Protein AF-A0A1Y1VJT2-F1 (afdb_monomer_lite)

Secondary structure (DSSP, 8-state):
---B-----SS----EEEEEE--PPSS-TTSTTHHHHHHHHHHHHHHHHHT-TTEEEEEES-SBGGG-TT-GGG--SSB-TT--B-HHHHHHHHHHHHSGGGGGG--------------------S---------EEPPPSEEEE-B-TTT--EEEEGGG--STTEEEEEE-SS--EEEEEEEETTEEEEEETTSSEEEEEGGG--STTPPEEEEE---SGGG-EEEEE-SSTT-EEEEEP-

Structure (mmCIF, N/CA/C/O backbone):
data_AF-A0A1Y1VJT2-F1
#
_entry.id   AF-A0A1Y1VJT2-F1
#
loop_
_atom_site.group_PDB
_atom_site.id
_atom_site.type_symbol
_atom_site.label_atom_id
_atom_site.label_alt_id
_atom_site.label_comp_id
_atom_site.label_asym_id
_atom_site.label_entity_id
_atom_site.label_seq_id
_atom_site.pdbx_PDB_ins_code
_atom_site.Cartn_x
_atom_site.Cartn_y
_atom_site.Cartn_z
_atom_site.occupancy
_atom_site.B_iso_or_equiv
_atom_site.auth_seq_id
_atom_site.auth_comp_id
_atom_site.auth_asym_id
_atom_site.auth_atom_id
_atom_site.pdbx_PDB_model_num
ATOM 1 N N . MET A 1 1 ? 3.910 6.598 8.750 1.00 25.88 1 MET A N 1
ATOM 2 C CA . MET A 1 1 ? 3.766 6.355 7.312 1.00 25.88 1 MET A CA 1
ATOM 3 C C . MET A 1 1 ? 2.718 5.300 7.292 1.00 25.88 1 MET A C 1
ATOM 5 O O . MET A 1 1 ? 3.057 4.136 7.231 1.00 25.88 1 MET A O 1
ATOM 9 N N . LEU A 1 2 ? 1.485 5.710 7.561 1.00 22.55 2 LEU A N 1
ATOM 10 C CA . LEU A 1 2 ? 0.410 4.800 7.894 1.00 22.55 2 LEU A CA 1
ATOM 11 C C . LEU A 1 2 ? 0.000 4.084 6.613 1.00 22.55 2 LEU A C 1
ATOM 13 O O . LEU A 1 2 ? -0.836 4.560 5.856 1.00 22.55 2 LEU A O 1
ATOM 17 N N . VAL A 1 3 ? 0.740 3.026 6.299 1.00 22.42 3 VAL A N 1
ATOM 18 C CA . VAL A 1 3 ? 0.501 2.162 5.153 1.00 22.42 3 VAL A CA 1
ATOM 19 C C . VAL A 1 3 ? -0.469 1.120 5.645 1.00 22.42 3 VAL A C 1
ATOM 21 O O . VAL A 1 3 ? -0.020 0.109 6.152 1.00 22.42 3 VAL A O 1
ATOM 24 N N . PHE A 1 4 ? -1.764 1.381 5.531 1.00 25.22 4 PHE A N 1
ATOM 25 C CA . PHE A 1 4 ? -2.675 0.294 5.211 1.00 25.22 4 PHE A CA 1
ATOM 26 C C . PHE A 1 4 ? -2.442 -0.005 3.738 1.00 25.22 4 PHE A C 1
ATOM 28 O O . PHE A 1 4 ? -2.543 0.892 2.897 1.00 25.22 4 PHE A O 1
ATOM 35 N N . LYS A 1 5 ? -2.027 -1.229 3.427 1.00 30.12 5 LYS A N 1
ATOM 36 C CA . LYS A 1 5 ? -1.936 -1.680 2.044 1.00 30.12 5 LYS A CA 1
ATOM 37 C C . LYS A 1 5 ? -3.268 -2.344 1.705 1.00 30.12 5 LYS A C 1
ATOM 39 O O . LYS A 1 5 ? -3.427 -3.532 1.927 1.00 30.12 5 LYS A O 1
ATOM 44 N N . THR A 1 6 ? -4.213 -1.548 1.218 1.00 28.25 6 THR A N 1
ATOM 45 C CA . THR A 1 6 ? -5.484 -1.996 0.631 1.00 28.25 6 THR A CA 1
ATOM 46 C C . THR A 1 6 ? -5.920 -0.977 -0.436 1.00 28.25 6 THR A C 1
ATOM 48 O O . THR A 1 6 ? -5.825 0.233 -0.225 1.00 28.25 6 THR A O 1
ATOM 51 N N . ASN A 1 7 ? -6.259 -1.456 -1.641 1.00 31.83 7 ASN A N 1
ATOM 52 C CA . ASN A 1 7 ? -6.324 -0.663 -2.884 1.00 31.83 7 ASN A CA 1
ATOM 53 C C . ASN A 1 7 ? -7.462 0.361 -2.890 1.00 31.83 7 ASN A C 1
ATOM 55 O O . ASN A 1 7 ? -8.621 0.052 -2.650 1.00 31.83 7 ASN A O 1
ATOM 59 N N . HIS A 1 8 ? -7.089 1.559 -3.337 1.00 34.69 8 HIS A N 1
ATOM 60 C CA . HIS A 1 8 ? -7.719 2.362 -4.390 1.00 34.69 8 HIS A CA 1
ATOM 61 C C . HIS A 1 8 ? -9.206 2.109 -4.735 1.00 34.69 8 HIS A C 1
ATOM 63 O O . HIS A 1 8 ? -9.502 1.249 -5.560 1.00 34.69 8 HIS A O 1
ATOM 69 N N . ASN A 1 9 ? -10.115 2.972 -4.244 1.00 39.72 9 ASN A N 1
ATOM 70 C CA . ASN A 1 9 ? -11.065 3.784 -5.049 1.00 39.72 9 ASN A CA 1
ATOM 71 C C . ASN A 1 9 ? -12.054 4.557 -4.141 1.00 39.72 9 ASN A C 1
ATOM 73 O O . ASN A 1 9 ? -12.589 4.022 -3.180 1.00 39.72 9 ASN A O 1
ATOM 77 N N . LEU A 1 10 ? -12.369 5.838 -4.345 1.00 36.75 10 LEU A N 1
ATOM 78 C CA . LEU A 1 10 ? -12.698 6.516 -5.598 1.00 36.75 10 LEU A CA 1
ATOM 79 C C . LEU A 1 10 ? -11.829 7.760 -5.817 1.00 36.75 10 LEU A C 1
ATOM 81 O O . LEU A 1 10 ? -12.150 8.876 -5.431 1.00 36.75 10 LEU A O 1
ATOM 85 N N . THR A 1 11 ? -10.748 7.573 -6.542 1.00 37.22 11 THR A N 1
ATOM 86 C CA . THR A 1 11 ? -10.216 8.568 -7.472 1.00 37.22 11 THR A CA 1
ATOM 87 C C . THR A 1 11 ? -9.942 7.723 -8.689 1.00 37.22 11 THR A C 1
ATOM 89 O O . THR A 1 11 ? -9.284 6.706 -8.510 1.00 37.22 11 THR A O 1
ATOM 92 N N . ARG A 1 12 ? -10.525 8.045 -9.857 1.00 37.94 12 ARG A N 1
ATOM 93 C CA . ARG A 1 12 ? -10.316 7.313 -11.122 1.00 37.94 12 ARG A CA 1
ATOM 94 C C . ARG A 1 12 ? -8.976 6.578 -11.084 1.00 37.94 12 ARG A C 1
ATOM 96 O O . ARG A 1 12 ? -7.946 7.251 -11.102 1.00 37.94 12 ARG A O 1
ATOM 103 N N . LEU A 1 13 ? -9.004 5.249 -10.959 1.00 42.34 13 LEU A N 1
ATOM 104 C CA . LEU A 1 13 ? -7.808 4.424 -11.054 1.00 42.34 13 LEU A CA 1
ATOM 105 C C . LEU A 1 13 ? -7.211 4.714 -12.426 1.00 42.34 13 LEU A C 1
ATOM 107 O O . LEU A 1 13 ? -7.674 4.202 -13.445 1.00 42.34 13 LEU A O 1
ATOM 111 N N . LEU A 1 14 ? -6.238 5.618 -12.460 1.00 39.62 14 LEU A N 1
ATOM 112 C CA . LEU A 1 14 ? -5.358 5.768 -13.595 1.00 39.62 14 LEU A CA 1
ATOM 113 C C . LEU A 1 14 ? -4.535 4.491 -13.590 1.00 39.62 14 LEU A C 1
ATOM 115 O O . LEU A 1 14 ? -3.521 4.389 -12.902 1.00 39.62 14 LEU A O 1
ATOM 119 N N . ILE A 1 15 ? -5.041 3.492 -14.314 1.00 43.38 15 ILE A N 1
ATOM 120 C CA . ILE A 1 15 ? -4.205 2.408 -14.796 1.00 43.38 15 ILE A CA 1
ATOM 121 C C . ILE A 1 15 ? -3.059 3.101 -15.513 1.00 43.38 15 ILE A C 1
ATOM 123 O O . ILE A 1 15 ? -3.282 3.905 -16.423 1.00 43.38 15 ILE A O 1
ATOM 127 N N . PHE A 1 16 ? -1.848 2.839 -15.049 1.00 54.31 16 PHE A N 1
ATOM 128 C CA . PHE A 1 16 ? -0.667 3.367 -15.692 1.00 54.31 16 PHE A CA 1
ATOM 129 C C . PHE A 1 16 ? 0.159 2.206 -16.203 1.00 54.31 16 PHE A C 1
ATOM 131 O O . PHE A 1 16 ? 0.194 1.112 -15.644 1.00 54.31 16 PHE A O 1
ATOM 138 N N . HIS A 1 17 ? 0.812 2.459 -17.316 1.00 65.19 17 HIS A N 1
ATOM 139 C CA . HIS A 1 17 ? 1.786 1.560 -17.878 1.00 65.19 17 HIS A CA 1
ATOM 140 C C . HIS A 1 17 ? 3.099 2.318 -17.900 1.00 65.19 17 HIS A C 1
ATOM 142 O O . HIS A 1 17 ? 3.138 3.514 -18.194 1.00 65.19 17 HIS A O 1
ATOM 148 N N . ILE A 1 18 ? 4.182 1.612 -17.626 1.00 73.69 18 ILE A N 1
ATOM 149 C CA . ILE A 1 18 ? 5.481 2.043 -18.111 1.00 73.69 18 ILE A CA 1
ATOM 150 C C . ILE A 1 18 ? 5.501 1.602 -19.574 1.00 73.69 18 ILE A C 1
ATOM 152 O O . ILE A 1 18 ? 5.561 0.406 -19.832 1.00 73.69 18 ILE A O 1
ATOM 156 N N . THR A 1 19 ? 5.322 2.523 -20.521 1.00 80.00 19 THR A N 1
ATOM 157 C CA . THR A 1 19 ? 5.133 2.172 -21.943 1.00 80.00 19 THR A CA 1
ATOM 158 C C . THR A 1 19 ? 6.404 2.242 -22.778 1.00 80.00 19 THR A C 1
ATOM 160 O O . THR A 1 19 ? 6.458 1.607 -23.826 1.00 80.00 19 THR A O 1
ATOM 163 N N . GLU A 1 20 ? 7.409 3.003 -22.342 1.00 81.81 20 GLU A N 1
ATOM 164 C CA . GLU A 1 20 ? 8.548 3.373 -23.192 1.00 81.81 20 GLU A CA 1
ATOM 165 C C . GLU A 1 20 ? 9.855 3.462 -22.392 1.00 81.81 20 GLU A C 1
ATOM 167 O O . GLU A 1 20 ? 10.613 4.418 -22.517 1.00 81.81 20 GLU A O 1
ATOM 172 N N . LEU A 1 21 ? 10.115 2.505 -21.494 1.00 85.94 21 LEU A N 1
ATOM 173 C CA . LEU A 1 21 ? 11.315 2.593 -20.662 1.00 85.94 21 LEU A CA 1
ATOM 174 C C . LEU A 1 21 ? 12.572 2.272 -21.468 1.00 85.94 21 LEU A C 1
ATOM 176 O O . LEU A 1 21 ? 12.767 1.142 -21.910 1.00 85.94 21 LEU A O 1
ATOM 180 N N . ASP A 1 22 ? 13.476 3.232 -21.537 1.00 84.06 22 ASP A N 1
ATOM 181 C CA . ASP A 1 22 ? 14.890 3.032 -21.798 1.00 84.06 22 ASP A CA 1
ATOM 182 C C . ASP A 1 22 ? 15.717 3.909 -20.859 1.00 84.06 22 ASP A C 1
ATOM 184 O O . ASP A 1 22 ? 15.254 4.904 -20.303 1.00 84.06 22 ASP A O 1
ATOM 188 N N . VAL A 1 23 ? 16.938 3.466 -20.571 1.00 86.00 23 VAL A N 1
ATOM 189 C CA . VAL A 1 23 ? 17.771 4.105 -19.550 1.00 86.00 23 VAL A CA 1
ATOM 190 C C . VAL A 1 23 ? 19.082 4.500 -20.191 1.00 86.00 23 VAL A C 1
ATOM 192 O O . VAL A 1 23 ? 19.990 3.680 -20.296 1.00 86.00 23 VAL A O 1
ATOM 195 N N . SER A 1 24 ? 19.204 5.758 -20.610 1.00 84.75 24 SER A N 1
ATOM 196 C CA . SER A 1 24 ? 20.480 6.270 -21.109 1.00 84.75 24 SER A CA 1
ATOM 197 C C . SER A 1 24 ? 21.557 6.149 -20.035 1.00 84.75 24 SER A C 1
ATOM 199 O O . SER A 1 24 ? 21.316 6.390 -18.851 1.00 84.75 24 SER A O 1
ATOM 201 N N . CYS A 1 25 ? 22.779 5.831 -20.447 1.00 78.81 25 CYS A N 1
ATOM 202 C CA . CYS A 1 25 ? 23.923 6.171 -19.621 1.00 78.81 25 CYS A CA 1
ATOM 203 C C . CYS A 1 25 ? 24.128 7.704 -19.688 1.00 78.81 25 CYS A C 1
ATOM 205 O O . CYS A 1 25 ? 24.088 8.297 -20.769 1.00 78.81 25 CYS A O 1
ATOM 207 N N . GLU A 1 26 ? 24.308 8.365 -18.545 1.00 62.12 26 GLU A N 1
ATOM 208 C CA . GLU A 1 26 ? 24.780 9.755 -18.490 1.00 62.12 26 GLU A CA 1
ATOM 209 C C . GLU A 1 26 ? 26.319 9.705 -18.441 1.00 62.12 26 GLU A C 1
ATOM 211 O O . GLU A 1 26 ? 26.872 9.065 -17.545 1.00 62.12 26 GLU A O 1
ATOM 216 N N . SER A 1 27 ? 27.016 10.345 -19.396 1.00 65.75 27 SER A N 1
ATOM 217 C CA . SER A 1 27 ? 28.479 10.274 -19.667 1.00 65.75 27 SER A CA 1
ATOM 218 C C . SER A 1 27 ? 28.973 9.033 -20.450 1.00 65.75 27 SER A C 1
ATOM 220 O O . SER A 1 27 ? 28.243 8.501 -21.279 1.00 65.75 27 SER A O 1
ATOM 222 N N . SER A 1 28 ? 30.248 8.624 -20.327 1.00 61.09 28 SER A N 1
ATOM 223 C CA . SER A 1 28 ? 30.831 7.569 -21.173 1.00 61.09 28 SER A CA 1
ATOM 224 C C . SER A 1 28 ? 30.229 6.194 -20.858 1.00 61.09 28 SER A C 1
ATOM 226 O O . SER A 1 28 ? 30.495 5.638 -19.790 1.00 61.09 28 SER A O 1
ATOM 228 N N . CYS A 1 29 ? 29.537 5.566 -21.815 1.00 65.25 29 CYS A N 1
ATOM 229 C CA . CYS A 1 29 ? 28.986 4.205 -21.669 1.00 65.25 29 CYS A CA 1
ATOM 230 C C . CYS A 1 29 ? 30.060 3.083 -21.672 1.00 65.25 29 CYS A C 1
ATOM 232 O O . CYS A 1 29 ? 29.767 1.914 -21.954 1.00 65.25 29 CYS A O 1
ATOM 234 N N . TYR A 1 30 ? 31.314 3.453 -21.395 1.00 64.62 30 TYR A N 1
ATOM 235 C CA . TYR A 1 30 ? 32.490 2.595 -21.229 1.00 64.62 30 TYR A CA 1
ATOM 236 C C . TYR A 1 30 ? 32.979 2.544 -19.776 1.00 64.62 30 TYR A C 1
ATOM 238 O O . TYR A 1 30 ? 33.896 1.782 -19.475 1.00 64.62 30 TYR A O 1
ATOM 246 N N . ALA A 1 31 ? 32.384 3.330 -18.870 1.00 62.69 31 ALA A N 1
ATOM 247 C CA . ALA A 1 31 ? 32.658 3.195 -17.446 1.00 62.69 31 ALA A CA 1
ATOM 248 C C . ALA A 1 31 ? 32.172 1.823 -16.948 1.00 62.69 31 ALA A C 1
ATOM 250 O O . ALA A 1 31 ? 31.116 1.330 -17.356 1.00 62.69 31 ALA A O 1
ATOM 251 N N . SER A 1 32 ? 32.955 1.199 -16.067 1.00 61.22 32 SER A N 1
ATOM 252 C CA . SER A 1 32 ? 32.750 -0.185 -15.621 1.00 61.22 32 SER A CA 1
ATOM 253 C C . SER A 1 32 ? 31.425 -0.417 -14.885 1.00 61.22 32 SER A C 1
ATOM 255 O O . SER A 1 32 ? 30.972 -1.556 -14.809 1.00 61.22 32 SER A O 1
ATOM 257 N N . ASP A 1 33 ? 30.778 0.638 -14.377 1.00 65.69 33 ASP A N 1
ATOM 258 C CA . ASP A 1 33 ? 29.546 0.536 -13.588 1.00 65.69 33 ASP A CA 1
ATOM 259 C C . ASP A 1 33 ? 28.247 0.819 -14.356 1.00 65.69 33 ASP A C 1
ATOM 261 O O . ASP A 1 33 ? 27.164 0.636 -13.799 1.00 65.69 33 ASP A O 1
ATOM 265 N N . VAL A 1 34 ? 28.327 1.217 -15.631 1.00 70.00 34 VAL A N 1
ATOM 266 C CA . VAL A 1 34 ? 27.163 1.674 -16.415 1.00 70.00 34 VAL A CA 1
ATOM 267 C C . VAL A 1 34 ? 26.085 0.597 -16.488 1.00 70.00 34 VAL A C 1
ATOM 269 O O . VAL A 1 34 ? 24.913 0.861 -16.223 1.00 70.00 34 VAL A O 1
ATOM 272 N N . ASN A 1 35 ? 26.499 -0.641 -16.755 1.00 72.00 35 ASN A N 1
ATOM 273 C CA . ASN A 1 35 ? 25.600 -1.787 -16.803 1.00 72.00 35 ASN A CA 1
ATOM 274 C C . ASN A 1 35 ? 24.925 -2.049 -15.451 1.00 72.00 35 ASN A C 1
ATOM 276 O O . ASN A 1 35 ? 23.729 -2.334 -15.413 1.00 72.00 35 ASN A O 1
ATOM 280 N N . ASN A 1 36 ? 25.646 -1.892 -14.337 1.00 71.50 36 ASN A N 1
ATOM 281 C CA . ASN A 1 36 ? 25.089 -2.078 -12.995 1.00 71.50 36 ASN A CA 1
ATOM 282 C C . ASN A 1 36 ? 24.082 -0.974 -12.650 1.00 71.50 36 ASN A C 1
ATOM 284 O O . ASN A 1 36 ? 22.981 -1.279 -12.194 1.00 71.50 36 ASN A O 1
ATOM 288 N N . LYS A 1 37 ? 24.410 0.290 -12.945 1.00 74.94 37 LYS A N 1
ATOM 289 C CA . LYS A 1 37 ? 23.508 1.435 -12.740 1.00 74.94 37 LYS A CA 1
ATOM 290 C C . LYS A 1 37 ? 22.223 1.295 -13.547 1.00 74.94 37 LYS A C 1
ATOM 292 O O . LYS A 1 37 ? 21.136 1.383 -12.986 1.00 74.94 37 LYS A O 1
ATOM 297 N N . GLN A 1 38 ? 22.331 1.001 -14.841 1.00 81.94 38 GLN A N 1
ATOM 298 C CA . GLN A 1 38 ? 21.161 0.766 -15.688 1.00 81.94 38 GLN A CA 1
ATOM 299 C C . GLN A 1 38 ? 20.347 -0.437 -15.189 1.00 81.94 38 GLN A C 1
ATOM 301 O O . GLN A 1 38 ? 19.125 -0.352 -15.106 1.00 81.94 38 GLN A O 1
ATOM 306 N N . SER A 1 39 ? 21.006 -1.528 -14.774 1.00 79.81 39 SER A N 1
ATOM 307 C CA . SER A 1 39 ? 20.322 -2.707 -14.210 1.00 79.81 39 SER A CA 1
ATOM 308 C C . SER A 1 39 ? 19.532 -2.356 -12.950 1.00 79.81 39 SER A C 1
ATOM 310 O O . SER A 1 39 ? 18.429 -2.868 -12.750 1.00 79.81 39 SER A O 1
ATOM 312 N N . GLN A 1 40 ? 20.064 -1.458 -12.120 1.00 74.06 40 GLN A N 1
ATOM 313 C CA . GLN A 1 40 ? 19.392 -0.976 -10.921 1.00 74.06 40 GLN A CA 1
ATOM 314 C C . GLN A 1 40 ? 18.188 -0.092 -11.257 1.00 74.06 40 GLN A C 1
ATOM 316 O O . GLN A 1 40 ? 17.131 -0.280 -10.661 1.00 74.06 40 GLN A O 1
ATOM 321 N N . VAL A 1 41 ? 18.297 0.802 -12.246 1.00 75.31 41 VAL A N 1
ATOM 322 C CA . VAL A 1 41 ? 17.162 1.622 -12.709 1.00 75.31 41 VAL A CA 1
ATOM 323 C C . VAL A 1 41 ? 16.038 0.738 -13.254 1.00 75.31 41 VAL A C 1
ATOM 325 O O . VAL A 1 41 ? 14.902 0.861 -12.798 1.00 75.31 41 VAL A O 1
ATOM 328 N N . PHE A 1 42 ? 16.352 -0.213 -14.141 1.00 81.38 42 PHE A N 1
ATOM 329 C CA . PHE A 1 42 ? 15.375 -1.179 -14.658 1.00 81.38 42 PHE A CA 1
ATOM 330 C C . PHE A 1 42 ? 14.724 -1.999 -13.538 1.00 81.38 42 PHE A C 1
ATOM 332 O O . PHE A 1 42 ? 13.502 -2.134 -13.494 1.00 81.38 42 PHE A O 1
ATOM 339 N N . SER A 1 43 ? 15.524 -2.508 -12.596 1.00 78.75 43 SER A N 1
ATOM 340 C CA . SER A 1 43 ? 15.018 -3.297 -11.467 1.00 78.75 43 SER A CA 1
ATOM 341 C C . SER A 1 43 ? 14.120 -2.477 -10.547 1.00 78.75 43 SER A C 1
ATOM 343 O O . SER A 1 43 ? 13.092 -2.976 -10.099 1.00 78.75 43 SER A O 1
ATOM 345 N N . ASN A 1 44 ? 14.481 -1.226 -10.263 1.00 74.06 44 ASN A N 1
ATOM 346 C CA . ASN A 1 44 ? 13.697 -0.343 -9.405 1.00 74.06 44 ASN A CA 1
ATOM 347 C C . ASN A 1 44 ? 12.382 0.057 -10.076 1.00 74.06 44 ASN A C 1
ATOM 349 O O . ASN A 1 44 ? 11.341 0.018 -9.425 1.00 74.06 44 ASN A O 1
ATOM 353 N N . ALA A 1 45 ? 12.410 0.367 -11.375 1.00 73.44 45 ALA A N 1
ATOM 354 C CA . ALA A 1 45 ? 11.209 0.655 -12.152 1.00 73.44 45 ALA A CA 1
ATOM 355 C C . ALA A 1 45 ? 10.262 -0.556 -12.189 1.00 73.44 45 ALA A C 1
ATOM 357 O O . ALA A 1 45 ? 9.067 -0.413 -11.930 1.00 73.44 45 ALA A O 1
ATOM 358 N N . LEU A 1 46 ? 10.792 -1.762 -12.433 1.00 82.88 46 LEU A N 1
ATOM 359 C CA . LEU A 1 46 ? 9.983 -2.980 -12.437 1.00 82.88 46 LEU A CA 1
ATOM 360 C C . LEU A 1 46 ? 9.428 -3.291 -11.044 1.00 82.88 46 LEU A C 1
ATOM 362 O O . LEU A 1 46 ? 8.249 -3.595 -10.919 1.00 82.88 46 LEU A O 1
ATOM 366 N N . LYS A 1 47 ? 10.234 -3.173 -9.983 1.00 73.75 47 LYS A N 1
ATOM 367 C CA . LYS A 1 47 ? 9.758 -3.350 -8.601 1.00 73.75 47 LYS A CA 1
ATOM 368 C C . LYS A 1 47 ? 8.674 -2.339 -8.241 1.00 73.75 47 LYS A C 1
ATOM 370 O O . LYS A 1 47 ? 7.714 -2.717 -7.578 1.00 73.75 47 LYS A O 1
ATOM 375 N N . ALA A 1 48 ? 8.802 -1.085 -8.675 1.00 67.75 48 ALA A N 1
ATOM 376 C CA . ALA A 1 48 ? 7.788 -0.056 -8.461 1.00 67.75 48 ALA A CA 1
ATOM 377 C C . ALA A 1 48 ? 6.478 -0.394 -9.186 1.00 67.75 48 ALA A C 1
ATOM 379 O O . ALA A 1 48 ? 5.410 -0.239 -8.598 1.00 67.75 48 ALA A O 1
ATOM 380 N N . CYS A 1 49 ? 6.567 -0.914 -10.414 1.00 70.25 49 CYS A N 1
ATOM 381 C CA . CYS A 1 49 ? 5.415 -1.426 -11.149 1.00 70.25 49 CYS A CA 1
ATOM 382 C C . CYS A 1 49 ? 4.781 -2.628 -10.431 1.00 70.25 49 CYS A C 1
ATOM 384 O O . CYS A 1 49 ? 3.616 -2.577 -10.071 1.00 70.25 49 CYS A O 1
ATOM 386 N N . LEU A 1 50 ? 5.557 -3.665 -10.107 1.00 73.62 50 LEU A N 1
ATOM 387 C CA . LEU A 1 50 ? 5.066 -4.874 -9.430 1.00 73.62 50 LEU A CA 1
ATOM 388 C C . LEU A 1 50 ? 4.508 -4.606 -8.026 1.00 73.62 50 LEU A C 1
ATOM 390 O O . LEU A 1 50 ? 3.651 -5.340 -7.549 1.00 73.62 50 LEU A O 1
ATOM 394 N N . SER A 1 51 ? 4.995 -3.564 -7.351 1.00 65.75 51 SER A N 1
ATOM 395 C CA . SER A 1 51 ? 4.502 -3.159 -6.030 1.00 65.75 51 SER A CA 1
ATOM 396 C C . SER A 1 51 ? 3.235 -2.303 -6.097 1.00 65.75 51 SER A C 1
ATOM 398 O O . SER A 1 51 ? 2.695 -1.965 -5.040 1.00 65.75 51 SER A O 1
ATOM 400 N N . ASN A 1 52 ? 2.787 -1.932 -7.303 1.00 58.72 52 ASN A N 1
ATOM 401 C CA . ASN A 1 52 ? 1.609 -1.115 -7.550 1.00 58.72 52 ASN A CA 1
ATOM 402 C C . ASN A 1 52 ? 0.613 -1.874 -8.438 1.00 58.72 52 ASN A C 1
ATOM 404 O O . ASN A 1 52 ? 0.807 -2.017 -9.639 1.00 58.72 52 ASN A O 1
ATOM 408 N N . SER A 1 53 ? -0.501 -2.289 -7.847 1.00 63.59 53 SER A N 1
ATOM 409 C CA . SER A 1 53 ? -1.615 -2.979 -8.516 1.00 63.59 53 SER A CA 1
ATOM 410 C C . SER A 1 53 ? -2.212 -2.226 -9.718 1.00 63.59 53 SER A C 1
ATOM 412 O O . SER A 1 53 ? -2.836 -2.842 -10.577 1.00 63.59 53 SER A O 1
ATOM 414 N N . CYS A 1 54 ? -2.018 -0.905 -9.811 1.00 62.47 54 CYS A N 1
ATOM 415 C CA . CYS A 1 54 ? -2.474 -0.077 -10.932 1.00 62.47 54 CYS A CA 1
ATOM 416 C C . CYS A 1 54 ? -1.508 -0.116 -12.127 1.00 62.47 54 CYS A C 1
ATOM 418 O O . CYS A 1 54 ? -1.864 0.358 -13.210 1.00 62.47 54 CYS A O 1
ATOM 420 N N . CYS A 1 55 ? -0.291 -0.643 -11.935 1.00 67.44 55 CYS A N 1
ATOM 421 C CA . CYS A 1 55 ? 0.672 -0.857 -13.002 1.00 67.44 55 CYS A CA 1
ATOM 422 C C . CYS A 1 55 ? 0.387 -2.187 -13.696 1.00 67.44 55 CYS A C 1
ATOM 424 O O . CYS A 1 55 ? 0.751 -3.252 -13.202 1.00 67.44 55 CYS A O 1
ATOM 426 N N . THR A 1 56 ? -0.261 -2.132 -14.854 1.00 76.69 56 THR A N 1
ATOM 427 C CA . THR A 1 56 ? -0.653 -3.348 -15.594 1.00 76.69 56 THR A CA 1
ATOM 428 C C . THR A 1 56 ? 0.211 -3.603 -16.832 1.00 76.69 56 THR A C 1
ATOM 430 O O . THR A 1 56 ? -0.010 -4.565 -17.563 1.00 76.69 56 THR A O 1
ATOM 433 N N . GLY A 1 57 ? 1.242 -2.778 -17.048 1.00 71.19 57 GLY A N 1
ATOM 434 C CA . GLY A 1 57 ? 2.129 -2.871 -18.201 1.00 71.19 57 GLY A CA 1
ATOM 435 C C . GLY A 1 57 ? 3.518 -2.312 -17.911 1.00 71.19 57 GLY A C 1
ATOM 436 O O . GLY A 1 57 ? 3.658 -1.208 -17.383 1.00 71.19 57 GLY A O 1
ATOM 437 N N . PHE A 1 58 ? 4.537 -3.084 -18.284 1.00 85.38 58 PHE A N 1
ATOM 438 C CA . PHE A 1 58 ? 5.943 -2.697 -18.246 1.00 85.38 58 PHE A CA 1
ATOM 439 C C . PHE A 1 58 ? 6.567 -3.011 -19.605 1.00 85.38 58 PHE A C 1
ATOM 441 O O . PHE A 1 58 ? 6.837 -4.168 -19.927 1.00 85.38 58 PHE A O 1
ATOM 448 N N . LEU A 1 59 ? 6.745 -1.978 -20.417 1.00 85.38 59 LEU A N 1
ATOM 449 C CA . LEU A 1 59 ? 7.234 -2.044 -21.782 1.00 85.38 59 LEU A CA 1
ATOM 450 C C . LEU A 1 59 ? 8.541 -1.259 -21.878 1.00 85.38 59 LEU A C 1
ATOM 452 O O . LEU A 1 59 ? 8.658 -0.122 -21.416 1.00 85.38 59 LEU A O 1
ATOM 456 N N . VAL A 1 60 ? 9.526 -1.912 -22.481 1.00 88.62 60 VAL A N 1
ATOM 457 C CA . VAL A 1 60 ? 10.830 -1.341 -22.807 1.00 88.62 60 VAL A CA 1
ATOM 458 C C . VAL A 1 60 ? 10.787 -0.880 -24.261 1.00 88.62 60 VAL A C 1
ATOM 460 O O . VAL A 1 60 ? 10.287 -1.615 -25.116 1.00 88.62 60 VAL A O 1
ATOM 463 N N . TRP A 1 61 ? 11.297 0.318 -24.554 1.00 85.56 61 TRP A N 1
ATOM 464 C CA . TRP A 1 61 ? 11.192 0.909 -25.894 1.00 85.56 61 TRP A CA 1
ATOM 465 C C . TRP A 1 61 ? 12.280 0.411 -26.855 1.00 85.56 61 TRP A C 1
ATOM 467 O O . TRP A 1 61 ? 13.210 1.126 -27.225 1.00 85.56 61 TRP A O 1
ATOM 477 N N . GLY A 1 62 ? 12.159 -0.855 -27.251 1.00 85.56 62 GLY A N 1
ATOM 478 C CA . GLY A 1 62 ? 13.057 -1.517 -28.196 1.00 85.56 62 GLY A CA 1
ATOM 479 C C . GLY A 1 62 ? 13.588 -2.850 -27.674 1.00 85.56 62 GLY A C 1
ATOM 480 O O . GLY A 1 62 ? 13.433 -3.194 -26.502 1.00 85.56 62 GLY A O 1
ATOM 481 N N . ILE A 1 63 ? 14.206 -3.622 -28.572 1.00 87.19 63 ILE A N 1
ATOM 482 C CA . ILE A 1 63 ? 14.739 -4.953 -28.256 1.00 87.19 63 ILE A CA 1
ATOM 483 C C . ILE A 1 63 ? 16.244 -4.854 -27.991 1.00 87.19 63 ILE A C 1
ATOM 485 O O . ILE A 1 63 ? 16.673 -5.022 -26.851 1.00 87.19 63 ILE A O 1
ATOM 489 N N . GLY A 1 64 ? 17.045 -4.560 -29.019 1.00 87.62 64 GLY A N 1
ATOM 490 C CA . GLY A 1 64 ? 18.496 -4.387 -28.901 1.00 87.62 64 GLY A CA 1
ATOM 491 C C . GLY A 1 64 ? 18.899 -2.920 -28.938 1.00 87.62 64 GLY A C 1
ATOM 492 O O . GLY A 1 64 ? 18.190 -2.114 -29.527 1.00 87.62 64 GLY A O 1
ATOM 493 N N . ASP A 1 65 ? 20.049 -2.571 -28.360 1.00 88.94 65 ASP A N 1
ATOM 494 C CA . ASP A 1 65 ? 20.534 -1.185 -28.241 1.00 88.94 65 ASP A CA 1
ATOM 495 C C . ASP A 1 65 ? 20.489 -0.389 -29.565 1.00 88.94 65 ASP A C 1
ATOM 497 O O . ASP A 1 65 ? 20.158 0.796 -29.558 1.00 88.94 65 ASP A O 1
ATOM 501 N N . LYS A 1 66 ? 20.725 -1.039 -30.713 1.00 89.94 66 LYS A N 1
ATOM 502 C CA . LYS A 1 66 ? 20.628 -0.426 -32.052 1.00 89.94 66 LYS A CA 1
ATOM 503 C C . LYS A 1 66 ? 19.219 0.030 -32.460 1.00 89.94 66 LYS A C 1
ATOM 505 O O . LYS A 1 66 ? 19.094 0.793 -33.412 1.00 89.94 66 LYS A O 1
ATOM 510 N N . ASP A 1 67 ? 18.189 -0.462 -31.778 1.00 88.12 67 ASP A N 1
ATOM 511 C CA . ASP A 1 67 ? 16.780 -0.162 -32.036 1.00 88.12 67 ASP A CA 1
ATOM 512 C C . ASP A 1 67 ? 16.257 0.966 -31.114 1.00 88.12 67 ASP A C 1
ATOM 514 O O . ASP A 1 67 ? 15.115 1.395 -31.264 1.00 88.12 67 ASP A O 1
ATOM 518 N N . SER A 1 68 ? 17.071 1.457 -30.164 1.00 87.19 68 SER A N 1
ATOM 519 C CA . SER A 1 68 ? 16.689 2.545 -29.252 1.00 87.19 68 SER A CA 1
ATOM 520 C C . SER A 1 68 ? 16.712 3.904 -29.948 1.00 87.19 68 SER A C 1
ATOM 522 O O . SER A 1 68 ? 17.678 4.259 -30.628 1.00 87.19 68 SER A O 1
ATOM 524 N N . TRP A 1 69 ? 15.697 4.724 -29.677 1.00 86.19 69 TRP A N 1
ATOM 525 C CA . TRP A 1 69 ? 15.661 6.125 -30.107 1.00 86.19 69 TRP A CA 1
ATOM 526 C C . TRP A 1 69 ? 16.729 6.998 -29.422 1.00 86.19 69 TRP A C 1
ATOM 528 O O . TRP A 1 69 ? 17.067 8.059 -29.943 1.00 86.19 69 TRP A O 1
ATOM 538 N N . LEU A 1 70 ? 17.306 6.539 -28.302 1.00 84.38 70 LEU A N 1
ATOM 539 C CA . LEU A 1 70 ? 18.426 7.198 -27.621 1.00 84.38 70 LEU A CA 1
ATOM 540 C C . LEU A 1 70 ? 19.758 7.070 -28.382 1.00 84.38 70 LEU A C 1
ATOM 542 O O . LEU A 1 70 ? 20.696 7.814 -28.097 1.00 84.38 70 LEU A O 1
ATOM 546 N N . GLY A 1 71 ? 19.845 6.136 -29.334 1.00 85.12 71 GLY A N 1
ATOM 547 C CA . GLY A 1 71 ? 21.071 5.788 -30.046 1.00 85.12 71 GLY A CA 1
ATOM 548 C C . GLY A 1 71 ? 21.786 4.567 -29.458 1.00 85.12 71 GLY A C 1
ATOM 549 O O . GLY A 1 71 ? 21.823 4.346 -28.245 1.00 85.12 71 GLY A O 1
ATOM 550 N N . ALA A 1 72 ? 22.396 3.769 -30.340 1.00 83.75 72 ALA A N 1
ATOM 551 C CA . ALA A 1 72 ? 23.070 2.514 -29.989 1.00 83.75 72 ALA A CA 1
ATOM 552 C C . ALA A 1 72 ? 24.229 2.693 -28.992 1.00 83.75 72 ALA A C 1
ATOM 554 O O . ALA A 1 72 ? 24.577 1.775 -28.248 1.00 83.75 72 ALA A O 1
ATOM 555 N N . ASP A 1 73 ? 24.841 3.878 -28.966 1.00 82.81 73 ASP A N 1
ATOM 556 C CA . ASP A 1 73 ? 25.940 4.217 -28.068 1.00 82.81 73 ASP A CA 1
ATOM 557 C C . ASP A 1 73 ? 25.489 4.349 -26.610 1.00 82.81 73 ASP A C 1
ATOM 559 O O . ASP A 1 73 ? 26.307 4.130 -25.717 1.00 82.81 73 ASP A O 1
ATOM 563 N N . LYS A 1 74 ? 24.201 4.642 -26.361 1.00 84.38 74 LYS A N 1
ATOM 564 C CA . LYS A 1 74 ? 23.639 4.827 -25.010 1.00 84.38 74 LYS A CA 1
ATOM 565 C C . LYS A 1 74 ? 23.409 3.538 -24.249 1.00 84.38 74 LYS A C 1
ATOM 567 O O . LYS A 1 74 ? 23.203 3.576 -23.035 1.00 84.38 74 LYS A O 1
ATOM 572 N N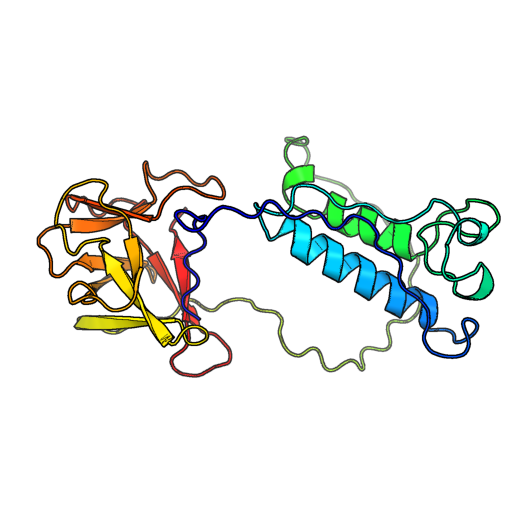 . LYS A 1 75 ? 23.467 2.402 -24.948 1.00 85.50 75 LYS A N 1
ATOM 573 C CA . LYS A 1 75 ? 23.274 1.066 -24.381 1.00 85.50 75 LYS A CA 1
ATOM 574 C C . LYS A 1 75 ? 22.014 0.983 -23.507 1.00 85.50 75 LYS A C 1
ATOM 576 O O . LYS A 1 75 ? 22.061 0.421 -22.412 1.00 85.50 75 LYS A O 1
ATOM 581 N N . GLY A 1 76 ? 20.931 1.626 -23.943 1.00 86.38 76 GLY A N 1
ATOM 582 C CA . GLY A 1 76 ? 19.768 1.917 -23.106 1.00 86.38 76 GLY A CA 1
ATOM 583 C C . GLY A 1 76 ? 18.789 0.763 -22.902 1.00 86.38 76 GLY A C 1
A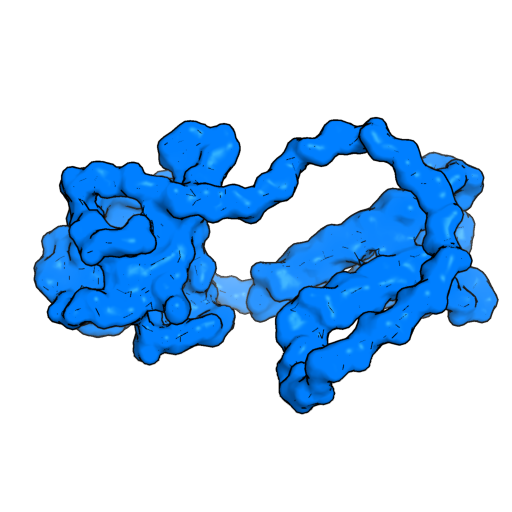TOM 584 O O . GLY A 1 76 ? 17.862 0.913 -22.108 1.00 86.38 76 GLY A O 1
ATOM 585 N N . LEU A 1 77 ? 18.981 -0.367 -23.591 1.00 90.81 77 LEU A N 1
ATOM 586 C CA . LEU A 1 77 ? 18.022 -1.471 -23.655 1.00 90.81 77 LEU A CA 1
ATOM 587 C C . LEU A 1 77 ? 18.555 -2.760 -23.013 1.00 90.81 77 LEU A C 1
ATOM 589 O O . LEU A 1 77 ? 19.669 -2.821 -22.484 1.00 90.81 77 LEU A O 1
ATOM 593 N N . LEU A 1 78 ? 17.720 -3.801 -23.015 1.00 91.44 78 LEU A N 1
ATOM 594 C CA . LEU A 1 78 ? 17.993 -5.073 -22.337 1.00 91.44 78 LEU A CA 1
ATOM 595 C C . LEU A 1 78 ? 18.920 -6.001 -23.121 1.00 91.44 78 LEU A C 1
ATOM 597 O O . LEU A 1 78 ? 19.547 -6.877 -22.521 1.00 91.44 78 LEU A O 1
ATOM 601 N N . PHE A 1 79 ? 19.013 -5.802 -24.434 1.00 90.88 79 PHE A N 1
ATOM 602 C CA . PHE A 1 79 ? 19.868 -6.574 -25.322 1.00 90.88 79 PHE A CA 1
ATOM 603 C C . PHE A 1 79 ? 20.866 -5.661 -26.031 1.00 90.88 79 PHE A C 1
ATOM 605 O O . PHE A 1 79 ? 20.594 -4.484 -26.266 1.00 90.88 79 PHE A O 1
ATOM 612 N N . ASP A 1 80 ? 22.040 -6.196 -26.348 1.00 87.44 80 ASP A N 1
ATOM 613 C CA . ASP A 1 80 ? 23.060 -5.458 -27.090 1.00 87.44 80 ASP A CA 1
ATOM 614 C C . ASP A 1 80 ? 22.733 -5.373 -28.596 1.00 87.44 80 ASP A C 1
ATOM 616 O O . ASP A 1 80 ? 21.677 -5.809 -29.062 1.00 87.44 80 ASP A O 1
ATOM 620 N N . ASN A 1 81 ? 23.651 -4.809 -29.385 1.00 90.12 81 ASN A N 1
ATOM 621 C CA . ASN A 1 81 ? 23.490 -4.668 -30.839 1.00 90.12 81 ASN A CA 1
ATOM 622 C C . ASN A 1 81 ? 23.377 -6.009 -31.591 1.00 90.12 81 ASN A C 1
ATOM 624 O O . ASN A 1 81 ? 22.902 -6.024 -32.726 1.00 90.12 81 ASN A O 1
ATOM 628 N N . ASN A 1 82 ? 23.788 -7.115 -30.964 1.00 91.81 82 ASN A N 1
ATOM 629 C CA . ASN A 1 82 ? 23.727 -8.477 -31.494 1.00 91.81 82 ASN A CA 1
ATOM 630 C C . ASN A 1 82 ? 22.580 -9.286 -30.864 1.00 91.81 82 ASN A C 1
ATOM 632 O O . ASN A 1 82 ? 22.556 -10.516 -30.973 1.00 91.81 82 ASN A O 1
ATOM 636 N N . TYR A 1 83 ? 21.650 -8.607 -30.184 1.00 88.88 83 TYR A N 1
ATOM 637 C CA . TYR A 1 83 ? 20.523 -9.206 -29.476 1.00 88.88 83 TYR A CA 1
ATOM 638 C C . TYR A 1 83 ? 20.923 -10.202 -28.382 1.00 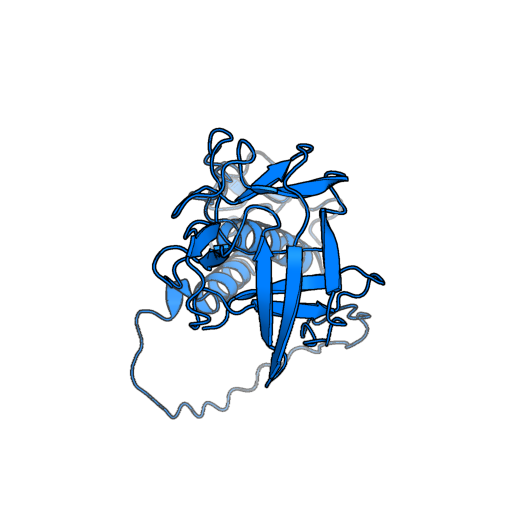88.88 83 TYR A C 1
ATOM 640 O O . TYR A 1 83 ? 20.142 -11.083 -28.022 1.00 88.88 83 TYR A O 1
ATOM 648 N N . GLN A 1 84 ? 22.130 -10.070 -27.829 1.00 86.75 84 GLN A N 1
ATOM 649 C CA . GLN A 1 84 ? 22.534 -10.850 -26.666 1.00 86.75 84 GLN A CA 1
ATOM 650 C C . GLN A 1 84 ? 22.033 -10.173 -25.385 1.00 86.75 84 GLN A C 1
ATOM 652 O O . GLN A 1 84 ? 22.079 -8.943 -25.282 1.00 86.75 84 GLN A O 1
ATOM 657 N N . PRO A 1 85 ? 21.524 -10.944 -24.407 1.00 86.69 85 PRO A N 1
ATOM 658 C CA . PRO A 1 85 ? 20.989 -10.387 -23.173 1.00 86.69 85 PRO A CA 1
ATOM 659 C C . PRO A 1 85 ? 22.098 -9.729 -22.350 1.00 86.69 85 PRO A C 1
ATOM 661 O O . PRO A 1 85 ? 23.159 -10.311 -22.125 1.00 86.69 85 PRO A O 1
ATOM 664 N N . LYS A 1 86 ? 21.828 -8.522 -21.857 1.00 87.25 86 LYS A N 1
ATOM 665 C CA . LYS A 1 86 ? 22.742 -7.767 -20.995 1.00 87.25 86 LYS A CA 1
ATOM 666 C C . LYS A 1 86 ? 22.409 -7.988 -19.516 1.00 87.25 86 LYS A C 1
ATOM 668 O O . LYS A 1 86 ? 21.417 -8.632 -19.164 1.00 87.25 86 LYS A O 1
ATOM 673 N N . SER A 1 87 ? 23.207 -7.419 -18.613 1.00 82.69 87 SER A N 1
ATOM 674 C CA . SER A 1 87 ? 22.973 -7.551 -17.167 1.00 82.69 87 SER A CA 1
ATOM 675 C C . SER A 1 87 ? 21.596 -7.014 -16.741 1.00 82.69 87 SER A C 1
ATOM 677 O O . SER A 1 87 ? 20.959 -7.584 -15.856 1.00 82.69 87 SER A O 1
ATOM 679 N N . GLN A 1 88 ? 21.094 -5.986 -17.432 1.00 84.38 88 GLN A N 1
ATOM 680 C CA . GLN A 1 88 ? 19.779 -5.375 -17.236 1.00 84.38 88 GLN A CA 1
ATOM 681 C C . GLN A 1 88 ? 18.657 -6.410 -17.427 1.00 84.38 88 GLN A C 1
ATOM 683 O O . GLN A 1 88 ? 17.746 -6.493 -16.603 1.00 84.38 88 GLN A O 1
ATOM 688 N N . TYR A 1 89 ? 18.762 -7.256 -18.462 1.00 86.69 89 TYR A N 1
ATOM 689 C CA . TYR A 1 89 ? 17.836 -8.366 -18.708 1.00 86.69 89 TYR A CA 1
ATOM 690 C C . TYR A 1 89 ? 17.848 -9.368 -17.549 1.00 86.69 89 TYR A C 1
ATOM 692 O O . TYR A 1 89 ? 16.801 -9.723 -17.005 1.00 86.69 89 TYR A O 1
ATOM 700 N N . THR A 1 90 ? 19.041 -9.802 -17.129 1.00 81.88 90 THR A N 1
ATOM 701 C CA . THR A 1 90 ? 19.174 -10.788 -16.045 1.00 81.88 90 THR A CA 1
ATOM 702 C C . THR A 1 90 ? 18.675 -10.254 -14.702 1.00 81.88 90 THR A C 1
ATOM 704 O O . THR A 1 90 ? 18.096 -11.007 -13.918 1.00 81.88 90 THR A O 1
ATOM 707 N N . ALA A 1 91 ? 18.825 -8.949 -14.459 1.00 80.44 91 ALA A N 1
ATOM 708 C CA . ALA A 1 91 ? 18.326 -8.288 -13.262 1.00 80.44 91 ALA A CA 1
ATOM 709 C C . ALA A 1 91 ? 16.789 -8.269 -13.227 1.00 80.44 91 ALA A C 1
ATOM 711 O O . ALA A 1 91 ? 16.199 -8.674 -12.224 1.00 80.44 91 ALA A O 1
ATOM 712 N N . LEU A 1 92 ? 16.133 -7.911 -14.339 1.00 82.75 92 LEU A N 1
ATOM 713 C CA . LEU A 1 92 ? 14.671 -7.986 -14.467 1.00 82.75 92 LEU A CA 1
ATOM 714 C C . LEU A 1 92 ? 14.161 -9.421 -14.289 1.00 82.75 92 LEU A C 1
ATOM 716 O O . LEU A 1 92 ? 13.217 -9.647 -13.535 1.00 82.75 92 LEU A O 1
ATOM 720 N N . LEU A 1 93 ? 14.817 -10.405 -14.914 1.00 83.94 93 LEU A N 1
ATOM 721 C CA . LEU A 1 93 ? 14.458 -11.818 -14.765 1.00 83.94 93 LEU A CA 1
ATOM 722 C C . LEU A 1 93 ? 14.561 -12.287 -13.305 1.00 83.94 93 LEU A C 1
ATOM 724 O O . LEU A 1 93 ? 13.708 -13.041 -12.841 1.00 83.94 93 LEU A O 1
ATOM 728 N N . SER A 1 94 ? 15.582 -11.834 -12.575 1.00 80.12 94 SER A N 1
ATOM 729 C CA . SER A 1 94 ? 15.741 -12.124 -11.146 1.00 80.12 94 SER A CA 1
ATOM 730 C C . SER A 1 94 ? 14.609 -11.516 -10.312 1.00 80.12 94 SER A C 1
ATOM 732 O O . SER A 1 94 ? 14.002 -12.211 -9.494 1.00 80.12 94 SER A O 1
ATOM 734 N N . VAL A 1 95 ? 14.250 -10.250 -10.565 1.00 77.88 95 VAL A N 1
ATOM 735 C CA . VAL A 1 95 ? 13.107 -9.589 -9.911 1.00 77.88 95 VAL A CA 1
ATOM 736 C C . VAL A 1 95 ? 11.814 -10.359 -10.174 1.00 77.88 95 VAL A C 1
ATOM 738 O O . VAL A 1 95 ? 11.089 -10.667 -9.233 1.00 77.88 95 VAL A O 1
ATOM 741 N N . LEU A 1 96 ? 11.547 -10.744 -11.423 1.00 81.88 96 LEU A N 1
ATOM 742 C CA . LEU A 1 96 ? 10.342 -11.501 -11.770 1.00 81.88 96 LEU A CA 1
ATOM 743 C C . LEU A 1 96 ? 10.295 -12.864 -11.070 1.00 81.88 96 LEU A C 1
ATOM 745 O O . LEU A 1 96 ? 9.260 -13.218 -10.517 1.00 81.88 96 LEU A O 1
ATOM 749 N N . LYS A 1 97 ? 11.412 -13.603 -11.028 1.00 78.38 97 LYS A N 1
ATOM 750 C CA . LYS A 1 97 ? 11.498 -14.919 -10.366 1.00 78.38 97 LYS A CA 1
ATOM 751 C C . LYS A 1 97 ? 11.333 -14.860 -8.847 1.00 78.38 97 LYS A C 1
ATOM 753 O O . LYS A 1 97 ? 10.876 -15.828 -8.250 1.00 78.38 97 LYS A O 1
ATOM 758 N N . THR A 1 98 ? 11.743 -13.759 -8.225 1.00 67.25 98 THR A N 1
ATOM 759 C CA . THR A 1 98 ? 11.710 -13.580 -6.763 1.00 67.25 98 THR A CA 1
ATOM 760 C C . THR A 1 98 ? 10.447 -12.874 -6.272 1.00 67.25 98 THR A C 1
ATOM 762 O O . THR A 1 98 ? 10.152 -12.906 -5.079 1.00 67.25 98 THR A O 1
ATOM 765 N N . THR A 1 99 ? 9.666 -12.273 -7.174 1.00 61.97 99 THR A N 1
ATOM 766 C CA . THR A 1 99 ? 8.382 -11.649 -6.840 1.00 61.97 99 THR A CA 1
ATOM 767 C C . THR A 1 99 ? 7.277 -12.710 -6.810 1.00 61.97 99 THR A C 1
ATOM 769 O O . THR A 1 99 ? 7.200 -13.571 -7.682 1.00 61.97 99 THR A O 1
ATOM 772 N N . LYS A 1 100 ? 6.402 -12.641 -5.798 1.00 56.16 100 LYS A N 1
ATOM 773 C CA . LYS A 1 100 ? 5.374 -13.636 -5.413 1.00 56.16 100 LYS A CA 1
ATOM 774 C C . LYS A 1 100 ? 4.445 -14.120 -6.548 1.00 56.16 100 LYS A C 1
ATOM 776 O O . LYS A 1 100 ? 3.875 -15.200 -6.442 1.00 56.16 100 LYS A O 1
ATOM 781 N N . ALA A 1 101 ? 4.349 -13.386 -7.659 1.00 45.94 101 ALA A N 1
ATOM 782 C CA . ALA A 1 101 ? 3.652 -13.822 -8.872 1.00 45.94 101 ALA A CA 1
ATOM 783 C C . ALA A 1 101 ? 4.314 -15.034 -9.572 1.00 45.94 101 ALA A C 1
ATOM 785 O O . ALA A 1 101 ? 3.625 -15.806 -10.231 1.00 45.94 101 ALA A O 1
ATOM 786 N N . ALA A 1 102 ? 5.624 -15.260 -9.397 1.00 41.94 102 ALA A N 1
ATOM 787 C CA . ALA A 1 102 ? 6.326 -16.426 -9.945 1.00 41.94 102 ALA A CA 1
ATOM 788 C C . ALA A 1 102 ? 6.286 -17.666 -9.030 1.00 41.94 102 ALA A C 1
ATOM 790 O O . ALA A 1 102 ? 6.573 -18.773 -9.488 1.00 41.94 102 ALA A O 1
ATOM 791 N N . SER A 1 103 ? 5.915 -17.525 -7.750 1.00 40.44 103 SER A N 1
ATOM 792 C CA . SER A 1 103 ? 5.908 -18.646 -6.794 1.00 40.44 103 SER A CA 1
ATOM 793 C C . SER A 1 103 ? 4.570 -19.387 -6.697 1.00 40.44 103 SER A C 1
ATOM 795 O O . SER A 1 103 ? 4.472 -20.351 -5.942 1.00 40.44 103 SER A O 1
ATOM 797 N N . LEU A 1 104 ? 3.543 -18.996 -7.461 1.00 38.38 104 LEU A N 1
ATOM 798 C CA . LEU A 1 104 ? 2.251 -19.702 -7.489 1.00 38.38 104 LEU A CA 1
ATOM 799 C C . LEU A 1 104 ? 2.269 -20.996 -8.330 1.00 38.38 104 LEU A C 1
ATOM 801 O O . LEU A 1 104 ? 1.250 -21.669 -8.441 1.00 38.38 104 LEU A O 1
ATOM 805 N N . GLY A 1 105 ? 3.428 -21.388 -8.872 1.00 40.72 105 GLY A N 1
ATOM 806 C CA . GLY A 1 105 ? 3.592 -22.606 -9.672 1.00 40.72 105 GLY A CA 1
ATOM 807 C C . GLY A 1 105 ? 4.372 -23.754 -9.027 1.00 40.72 105 GLY A C 1
ATOM 808 O O . GLY A 1 105 ? 4.504 -24.789 -9.671 1.00 40.72 105 GLY A O 1
ATOM 809 N N . ASN A 1 106 ? 4.913 -23.626 -7.808 1.00 33.03 106 ASN A N 1
ATOM 810 C CA . ASN A 1 106 ? 5.749 -24.697 -7.250 1.00 33.03 106 ASN A CA 1
ATOM 811 C C . ASN A 1 106 ? 5.460 -24.986 -5.772 1.00 33.03 106 ASN A C 1
ATOM 813 O O . ASN A 1 106 ? 6.213 -24.614 -4.873 1.00 33.03 106 ASN A O 1
ATOM 817 N N . LYS A 1 107 ? 4.357 -25.701 -5.526 1.00 41.31 107 LYS A N 1
ATOM 818 C CA . LYS A 1 107 ? 4.297 -26.615 -4.383 1.00 41.31 107 LYS A CA 1
ATOM 819 C C . LYS A 1 107 ? 5.100 -27.858 -4.767 1.00 41.31 107 LYS A C 1
ATOM 821 O O . LYS A 1 107 ? 4.776 -28.491 -5.766 1.00 41.31 107 LYS A O 1
ATOM 826 N N . ASN A 1 108 ? 6.071 -28.195 -3.916 1.00 37.84 108 ASN A N 1
ATOM 827 C CA . ASN A 1 108 ? 6.922 -29.394 -3.904 1.00 37.84 108 ASN A CA 1
ATOM 828 C C . ASN A 1 108 ? 8.324 -29.199 -4.510 1.00 37.84 108 ASN A C 1
ATOM 830 O O . ASN A 1 108 ? 8.576 -29.513 -5.666 1.00 37.84 108 ASN A O 1
ATOM 834 N N . ASN A 1 109 ? 9.292 -28.804 -3.681 1.00 30.41 109 ASN A N 1
ATOM 835 C CA . ASN A 1 109 ? 10.223 -29.781 -3.103 1.00 30.41 109 ASN A CA 1
ATOM 836 C C . ASN A 1 109 ? 11.316 -29.097 -2.280 1.00 30.41 109 ASN A C 1
ATOM 838 O O . ASN A 1 109 ? 12.020 -28.201 -2.739 1.00 30.41 109 ASN A O 1
ATOM 842 N N . ASN A 1 110 ? 11.477 -29.607 -1.062 1.00 43.28 110 ASN A N 1
ATOM 843 C CA . ASN A 1 110 ? 12.709 -29.493 -0.305 1.00 43.28 110 ASN A CA 1
ATOM 844 C C . ASN A 1 110 ? 13.852 -30.157 -1.089 1.00 43.28 110 ASN A C 1
ATOM 846 O O . ASN A 1 110 ? 13.655 -31.213 -1.689 1.00 43.28 110 ASN A O 1
ATOM 850 N N . ASN A 1 111 ? 15.044 -29.572 -0.952 1.00 37.03 111 ASN A N 1
ATOM 851 C CA . ASN A 1 111 ? 16.355 -30.059 -1.391 1.00 37.03 111 ASN A CA 1
ATOM 852 C C . ASN A 1 111 ? 16.809 -29.629 -2.801 1.00 37.03 111 ASN A C 1
ATOM 854 O O . ASN A 1 111 ? 16.593 -30.323 -3.790 1.00 37.03 111 ASN A O 1
ATOM 858 N N . PHE A 1 112 ? 17.558 -28.523 -2.855 1.00 27.38 112 PHE A N 1
ATOM 859 C CA . PHE A 1 112 ? 18.567 -28.303 -3.889 1.00 27.38 112 PHE A CA 1
ATOM 860 C C . PHE A 1 112 ? 19.885 -27.894 -3.229 1.00 27.38 112 PHE A C 1
ATOM 862 O O . PHE A 1 112 ? 20.085 -26.757 -2.808 1.00 27.38 112 PHE A O 1
ATOM 869 N N . ASN A 1 113 ? 20.776 -28.875 -3.127 1.00 36.47 113 ASN A N 1
ATOM 870 C CA . ASN A 1 113 ? 22.205 -28.680 -2.979 1.00 36.47 113 ASN A CA 1
ATOM 871 C C . ASN A 1 113 ? 22.779 -28.384 -4.373 1.00 36.47 113 ASN A C 1
ATOM 873 O O . ASN A 1 113 ? 22.709 -29.248 -5.245 1.00 36.47 113 ASN A O 1
ATOM 877 N N . SER A 1 114 ? 23.360 -27.202 -4.578 1.00 28.72 114 SER A N 1
ATOM 878 C CA . SER A 1 114 ? 24.231 -26.945 -5.726 1.00 28.72 114 SER A CA 1
ATOM 879 C C . SER A 1 114 ? 25.382 -26.034 -5.328 1.00 28.72 114 SER A C 1
ATOM 881 O O . SER A 1 114 ? 25.289 -24.812 -5.289 1.00 28.72 114 SER A O 1
ATOM 883 N N . ASN A 1 115 ? 26.496 -26.705 -5.075 1.00 33.12 115 ASN A N 1
ATOM 884 C CA . ASN A 1 115 ? 27.850 -26.200 -5.176 1.00 33.12 115 ASN A CA 1
ATOM 885 C C . ASN A 1 115 ? 28.066 -25.599 -6.582 1.00 33.12 115 ASN A C 1
ATOM 887 O O . ASN A 1 115 ? 27.980 -26.320 -7.577 1.00 33.12 115 ASN A O 1
ATOM 891 N N . SER A 1 116 ? 28.320 -24.294 -6.689 1.00 26.91 116 SER A N 1
ATOM 892 C CA . SER A 1 116 ? 28.795 -23.633 -7.916 1.00 26.91 116 SER A CA 1
ATOM 893 C C . SER A 1 116 ? 29.510 -22.333 -7.549 1.00 26.91 116 SER A C 1
ATOM 895 O O . SER A 1 116 ? 28.890 -21.301 -7.303 1.00 26.91 116 SER A O 1
ATOM 897 N N . ASN A 1 117 ? 30.838 -22.412 -7.492 1.00 37.97 117 ASN A N 1
ATOM 898 C CA . ASN A 1 117 ? 31.745 -21.281 -7.348 1.00 37.97 117 ASN A CA 1
ATOM 899 C C . ASN A 1 117 ? 31.675 -20.372 -8.583 1.00 37.97 117 ASN A C 1
ATOM 901 O O . ASN A 1 117 ? 32.312 -20.681 -9.586 1.00 37.97 117 ASN A O 1
ATOM 905 N N . ILE A 1 118 ? 30.971 -19.240 -8.488 1.00 28.88 118 ILE A N 1
ATOM 906 C CA . ILE A 1 118 ? 31.275 -18.016 -9.247 1.00 28.88 118 ILE A CA 1
ATOM 907 C C . ILE A 1 118 ? 30.998 -16.816 -8.332 1.00 28.88 118 ILE A C 1
ATOM 909 O O . ILE A 1 118 ? 29.877 -16.326 -8.237 1.00 28.88 118 ILE A O 1
ATOM 913 N N . THR A 1 119 ? 32.036 -16.339 -7.652 1.00 30.06 119 THR A N 1
ATOM 914 C CA . THR A 1 119 ? 32.069 -15.037 -6.978 1.00 30.06 119 THR A CA 1
ATOM 915 C C . THR A 1 119 ? 33.019 -14.107 -7.733 1.00 30.06 119 THR A C 1
ATOM 917 O O . THR A 1 119 ? 34.211 -14.396 -7.821 1.00 30.06 119 THR A O 1
ATOM 920 N N . PRO A 1 120 ? 32.543 -12.961 -8.246 1.00 28.41 120 PRO A N 1
ATOM 921 C CA . PRO A 1 120 ? 33.363 -11.766 -8.405 1.00 28.41 120 PRO A CA 1
ATOM 922 C C . PRO A 1 120 ? 33.237 -10.885 -7.146 1.00 28.41 120 PRO A C 1
ATOM 924 O O . PRO A 1 120 ? 32.228 -10.955 -6.443 1.00 28.41 120 PRO A O 1
ATOM 927 N N . PRO A 1 121 ? 34.256 -10.074 -6.823 1.00 28.66 121 PRO A N 1
ATOM 928 C CA . PRO A 1 121 ? 34.435 -9.499 -5.497 1.00 28.66 121 PRO A CA 1
ATOM 929 C C . PRO A 1 121 ? 33.381 -8.427 -5.206 1.00 28.66 121 PRO A C 1
ATOM 931 O O . PRO A 1 121 ? 33.381 -7.356 -5.812 1.00 28.66 121 PRO A O 1
ATOM 934 N N . VAL A 1 122 ? 32.508 -8.696 -4.235 1.00 27.92 122 VAL A N 1
ATOM 935 C CA . VAL A 1 122 ? 31.680 -7.664 -3.609 1.00 27.92 122 VAL A CA 1
ATOM 936 C C . VAL A 1 122 ? 32.574 -6.914 -2.623 1.00 27.92 122 VAL A C 1
ATOM 938 O O . VAL A 1 122 ? 32.856 -7.381 -1.522 1.00 27.92 122 VAL A O 1
ATOM 941 N N . ASN A 1 123 ? 33.078 -5.757 -3.050 1.00 26.22 123 ASN A N 1
ATOM 942 C CA . ASN A 1 123 ? 33.579 -4.741 -2.134 1.00 26.22 123 ASN A CA 1
ATOM 943 C C . ASN A 1 123 ? 32.374 -4.209 -1.340 1.00 26.22 123 ASN A C 1
ATOM 945 O O . ASN A 1 123 ? 31.589 -3.414 -1.854 1.00 26.22 123 ASN A O 1
ATOM 949 N N . ASN A 1 124 ? 32.236 -4.694 -0.106 1.00 29.88 124 ASN A N 1
ATOM 950 C CA . ASN A 1 124 ? 31.214 -4.334 0.879 1.00 29.88 124 ASN A CA 1
ATOM 951 C C . ASN A 1 124 ? 31.417 -2.928 1.475 1.00 29.88 124 ASN A C 1
ATOM 953 O O . ASN A 1 124 ? 31.337 -2.757 2.685 1.00 29.88 124 ASN A O 1
ATOM 957 N N . ASN A 1 125 ? 31.648 -1.918 0.638 1.00 27.55 125 ASN A N 1
ATOM 958 C CA . ASN A 1 125 ? 31.615 -0.516 1.051 1.00 27.55 125 ASN A CA 1
ATOM 959 C C . ASN A 1 125 ? 30.536 0.225 0.260 1.00 27.55 125 ASN A C 1
ATOM 961 O O . ASN A 1 125 ? 30.803 1.179 -0.468 1.00 27.55 125 ASN A O 1
ATOM 965 N N . TYR A 1 126 ? 29.302 -0.240 0.417 1.00 30.55 126 TYR A N 1
ATOM 966 C CA . TYR A 1 126 ? 28.124 0.594 0.250 1.00 30.55 126 TYR A CA 1
ATOM 967 C C . TYR A 1 126 ? 27.469 0.656 1.620 1.00 30.55 126 TYR A C 1
ATOM 969 O O . TYR A 1 126 ? 27.108 -0.382 2.172 1.00 30.55 126 TYR A O 1
ATOM 977 N N . GLU A 1 127 ? 27.372 1.859 2.185 1.00 27.70 127 GLU A N 1
ATOM 978 C CA . GLU A 1 127 ? 26.514 2.100 3.338 1.00 27.70 127 GLU A CA 1
ATOM 979 C C . GLU A 1 127 ? 25.072 1.794 2.928 1.00 27.70 127 GLU A C 1
ATOM 981 O O . GLU A 1 127 ? 24.358 2.598 2.329 1.00 27.70 127 GLU A O 1
ATOM 986 N N . GLU A 1 128 ? 24.682 0.561 3.220 1.00 30.03 128 GLU A N 1
ATOM 987 C CA . GLU A 1 128 ? 23.323 0.075 3.215 1.00 30.03 128 GLU A CA 1
ATOM 988 C C . GLU A 1 128 ? 22.573 0.801 4.332 1.00 30.03 128 GLU A C 1
ATOM 990 O O . GLU A 1 128 ? 22.626 0.421 5.501 1.00 30.03 128 GLU A O 1
ATOM 995 N N . THR A 1 129 ? 21.869 1.876 3.986 1.00 26.33 129 THR A N 1
ATOM 996 C CA . THR A 1 129 ? 20.793 2.364 4.846 1.00 26.33 129 THR A CA 1
ATOM 997 C C . THR A 1 129 ? 19.472 1.773 4.371 1.00 26.33 129 THR A C 1
ATOM 999 O O . THR A 1 129 ? 18.921 2.143 3.339 1.00 26.33 129 THR A O 1
ATOM 1002 N N . GLN A 1 130 ? 18.994 0.855 5.218 1.00 30.95 130 GLN A N 1
ATOM 1003 C CA . GLN A 1 130 ? 17.632 0.337 5.367 1.00 30.95 130 GLN A CA 1
ATOM 1004 C C . GLN A 1 130 ? 17.231 -0.887 4.535 1.00 30.95 130 GLN A C 1
ATOM 1006 O O . GLN A 1 130 ? 16.374 -0.858 3.654 1.00 30.95 130 GLN A O 1
ATOM 1011 N N . SER A 1 131 ? 17.722 -2.029 5.016 1.00 33.94 131 SER A N 1
ATOM 1012 C CA . SER A 1 131 ? 16.855 -3.169 5.330 1.00 33.94 131 SER A CA 1
ATOM 1013 C C . SER A 1 131 ? 15.647 -2.699 6.159 1.00 33.94 131 SER A C 1
ATOM 1015 O O . SER A 1 131 ? 15.802 -2.301 7.312 1.00 33.94 131 SER A O 1
ATOM 1017 N N . THR A 1 132 ? 14.437 -2.717 5.598 1.00 34.19 132 THR A N 1
ATOM 1018 C CA . THR A 1 132 ? 13.208 -2.487 6.376 1.00 34.19 132 THR A CA 1
ATOM 1019 C C . THR A 1 132 ? 12.632 -3.815 6.849 1.00 34.19 132 THR A C 1
ATOM 1021 O O . THR A 1 132 ? 11.568 -4.264 6.429 1.00 34.19 132 THR A O 1
ATOM 1024 N N . THR A 1 133 ? 13.312 -4.460 7.796 1.00 40.22 133 THR A N 1
ATOM 1025 C CA . THR A 1 133 ? 12.583 -5.301 8.750 1.00 40.22 133 THR A CA 1
ATOM 1026 C C . THR A 1 133 ? 11.736 -4.368 9.613 1.00 40.22 133 THR A C 1
ATOM 1028 O O . THR A 1 133 ? 12.210 -3.834 10.614 1.00 40.22 133 THR A O 1
ATOM 1031 N N . PHE A 1 134 ? 10.502 -4.105 9.182 1.00 51.22 134 PHE A N 1
ATOM 1032 C CA . PHE A 1 134 ? 9.541 -3.303 9.933 1.00 51.22 134 PHE A CA 1
ATOM 1033 C C . PHE A 1 134 ? 9.306 -3.950 11.304 1.00 51.22 134 PHE A C 1
ATOM 1035 O O . PHE A 1 134 ? 8.767 -5.052 11.412 1.00 51.22 134 PHE A O 1
ATOM 1042 N N . LYS A 1 135 ? 9.758 -3.283 12.369 1.00 73.31 135 LYS A N 1
ATOM 1043 C CA . LYS A 1 135 ? 9.632 -3.783 13.739 1.00 73.31 135 LYS A CA 1
ATOM 1044 C C . LYS A 1 135 ? 8.237 -3.465 14.262 1.00 73.31 135 LYS A C 1
ATOM 1046 O O . LYS A 1 135 ? 7.879 -2.293 14.384 1.00 73.31 135 LYS A O 1
ATOM 1051 N N . ALA A 1 136 ? 7.464 -4.498 14.591 1.00 76.00 136 ALA A N 1
ATOM 1052 C CA . ALA A 1 136 ? 6.186 -4.328 15.273 1.00 76.00 136 ALA A CA 1
ATOM 1053 C C . ALA A 1 136 ? 6.388 -3.564 16.590 1.00 76.00 136 ALA A C 1
ATOM 1055 O O . ALA A 1 136 ? 7.320 -3.843 17.350 1.00 76.00 136 ALA A O 1
ATOM 1056 N N . THR A 1 137 ? 5.515 -2.600 16.854 1.00 77.69 137 THR A N 1
ATOM 1057 C CA . THR A 1 137 ? 5.597 -1.733 18.025 1.00 77.69 137 THR A CA 1
ATOM 1058 C C . THR A 1 137 ? 4.241 -1.594 18.687 1.00 77.69 137 THR A C 1
ATOM 1060 O O . THR A 1 137 ? 3.191 -1.663 18.046 1.00 77.69 137 THR A O 1
ATOM 1063 N N . LYS A 1 138 ? 4.271 -1.392 19.999 1.00 82.19 138 LYS A N 1
ATOM 1064 C CA . LYS A 1 138 ? 3.07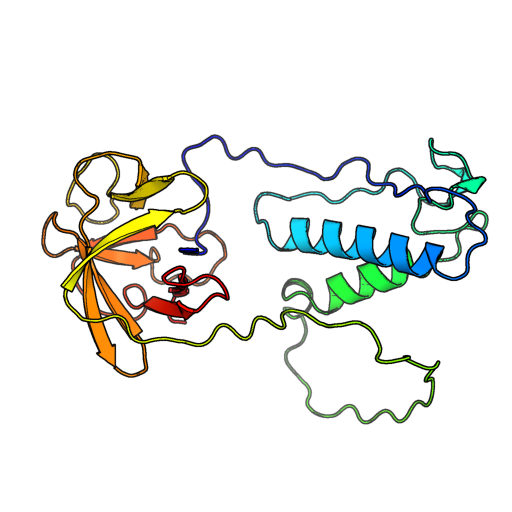0 -1.213 20.799 1.00 82.19 138 LYS A CA 1
ATOM 1065 C C . LYS A 1 138 ? 2.687 0.263 20.807 1.00 82.19 138 LYS A C 1
ATOM 1067 O O . LYS A 1 138 ? 3.491 1.110 21.186 1.00 82.19 138 LYS A O 1
ATOM 1072 N N . ILE A 1 139 ? 1.439 0.555 20.462 1.00 84.25 139 ILE A N 1
ATOM 1073 C CA . ILE A 1 139 ? 0.838 1.882 20.637 1.00 84.25 139 ILE A CA 1
ATOM 1074 C C . ILE A 1 139 ? 0.008 1.856 21.916 1.00 84.25 139 ILE A C 1
ATOM 1076 O O . ILE A 1 139 ? -0.644 0.855 22.192 1.00 84.25 139 ILE A O 1
ATOM 1080 N N . SER A 1 140 ? 0.043 2.913 22.725 1.00 86.62 140 SER A N 1
ATOM 1081 C CA . SER A 1 140 ? -0.811 2.993 23.915 1.00 86.62 140 SER A CA 1
ATOM 1082 C C . SER A 1 140 ? -2.293 2.915 23.541 1.00 86.62 140 SER A C 1
ATOM 1084 O O . SER A 1 140 ? -2.702 3.388 22.483 1.00 86.62 140 SER A O 1
ATOM 1086 N N . ASP A 1 141 ? -3.107 2.334 24.419 1.00 88.56 141 ASP A N 1
ATOM 1087 C CA . ASP A 1 141 ? -4.559 2.364 24.245 1.00 88.56 141 ASP A CA 1
ATOM 1088 C C . ASP A 1 141 ? -5.064 3.808 24.341 1.00 88.56 141 ASP A C 1
ATOM 1090 O O . ASP A 1 141 ? -4.592 4.590 25.172 1.00 88.56 141 ASP A O 1
ATOM 1094 N N . GLY A 1 142 ? -6.051 4.162 23.521 1.00 87.06 142 GLY A N 1
ATOM 1095 C CA . GLY A 1 142 ? -6.608 5.510 23.536 1.00 87.06 142 GLY A CA 1
ATOM 1096 C C . GLY A 1 142 ? -7.263 5.919 22.230 1.00 87.06 142 GLY A C 1
ATOM 1097 O O . GLY A 1 142 ? -7.398 5.127 21.302 1.00 87.06 142 GLY A O 1
ATOM 1098 N N . TRP A 1 143 ? -7.686 7.177 22.178 1.00 92.38 143 TRP A N 1
ATOM 1099 C CA . TRP A 1 143 ? -8.291 7.790 21.003 1.00 92.38 143 TRP A CA 1
ATOM 1100 C C . TRP A 1 143 ? -7.244 8.549 20.192 1.00 92.38 143 TRP A C 1
ATOM 1102 O O . TRP A 1 143 ? -6.517 9.380 20.736 1.00 92.38 143 TRP A O 1
ATOM 1112 N N . TYR A 1 144 ? -7.202 8.290 18.888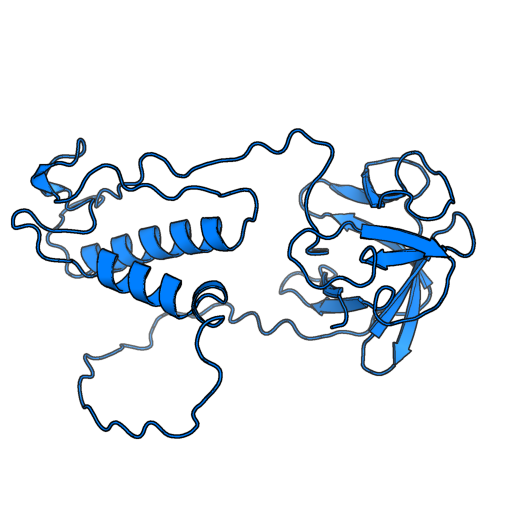 1.00 92.75 144 TYR A N 1
ATOM 1113 C CA . TYR A 1 144 ? -6.206 8.844 17.981 1.00 92.75 144 TYR A CA 1
ATOM 1114 C C . TYR A 1 144 ? -6.851 9.390 16.713 1.00 92.75 144 TYR A C 1
ATOM 1116 O O . TYR A 1 144 ? -7.793 8.806 16.177 1.00 92.75 144 TYR A O 1
ATOM 1124 N N . LYS A 1 145 ? -6.263 10.471 16.196 1.00 90.88 145 LYS A N 1
ATOM 1125 C CA . LYS A 1 145 ? -6.329 10.799 14.773 1.00 90.88 145 LYS A CA 1
ATOM 1126 C C . LYS A 1 145 ? -5.107 10.225 14.079 1.00 90.88 145 LYS A C 1
ATOM 1128 O O . LYS A 1 145 ? -3.992 10.277 14.598 1.00 90.88 145 LYS A O 1
ATOM 1133 N N . ILE A 1 146 ? -5.320 9.706 12.884 1.00 91.62 146 ILE A N 1
ATOM 1134 C CA . ILE A 1 146 ? -4.327 8.936 12.148 1.00 91.62 146 ILE A CA 1
ATOM 1135 C C . ILE A 1 146 ? -3.999 9.689 10.859 1.00 91.62 146 ILE A C 1
ATOM 1137 O O . ILE A 1 146 ? -4.784 9.673 9.920 1.00 91.62 146 ILE A O 1
ATOM 1141 N N . LYS A 1 147 ? -2.858 10.386 10.820 1.00 87.44 147 LYS A N 1
ATOM 1142 C CA . LYS A 1 147 ? -2.492 11.288 9.716 1.00 87.44 147 LYS A CA 1
ATOM 1143 C C . LYS A 1 147 ? -1.588 10.608 8.692 1.00 87.44 147 LYS A C 1
ATOM 1145 O O . LYS A 1 147 ? -0.568 10.011 9.046 1.00 87.44 147 LYS A O 1
ATOM 1150 N N . ASN A 1 148 ? -1.894 10.781 7.411 1.00 82.19 148 ASN A N 1
ATOM 1151 C CA . ASN A 1 148 ? -0.939 10.510 6.349 1.00 82.19 148 ASN A CA 1
ATOM 1152 C C . ASN A 1 148 ? 0.070 11.676 6.266 1.00 82.19 148 ASN A C 1
ATOM 1154 O O . ASN A 1 148 ? -0.327 12.810 5.994 1.00 82.19 148 ASN A O 1
ATOM 1158 N N . PRO A 1 149 ? 1.377 11.437 6.483 1.00 73.56 149 PRO A N 1
ATOM 1159 C CA . PRO A 1 149 ? 2.363 12.515 6.560 1.00 73.56 149 PRO A CA 1
ATOM 1160 C C . PRO A 1 149 ? 2.610 13.218 5.219 1.00 73.56 149 PRO A C 1
ATOM 1162 O O . PRO A 1 149 ? 3.076 14.352 5.222 1.00 73.56 149 PRO A O 1
ATOM 1165 N N . LYS A 1 150 ? 2.304 12.567 4.086 1.00 77.44 150 LYS A N 1
ATOM 1166 C CA . LYS A 1 150 ? 2.532 13.118 2.744 1.00 77.44 150 LYS A CA 1
ATOM 1167 C C . LYS A 1 150 ? 1.380 14.008 2.291 1.00 77.44 150 LYS A C 1
ATOM 1169 O O . LYS A 1 150 ? 1.627 15.082 1.761 1.00 77.44 150 LYS A O 1
ATOM 1174 N N . SER A 1 151 ? 0.138 13.556 2.467 1.00 75.62 151 SER A N 1
ATOM 1175 C CA . SER A 1 151 ? -1.044 14.330 2.058 1.00 75.62 151 SER A CA 1
ATOM 1176 C C . SER A 1 151 ? -1.524 15.304 3.128 1.00 75.62 151 SER A C 1
ATOM 1178 O O . SER A 1 151 ? -2.195 16.276 2.809 1.00 75.62 151 SER A O 1
ATOM 1180 N N . GLY A 1 152 ? -1.212 15.048 4.399 1.00 80.50 152 GLY A N 1
ATOM 1181 C CA . GLY A 1 152 ? -1.732 15.822 5.520 1.00 80.50 152 GLY A CA 1
ATOM 1182 C C . GLY A 1 152 ? -3.166 15.462 5.930 1.00 80.50 152 GLY A C 1
ATOM 1183 O O . GLY A 1 152 ? -3.638 15.988 6.933 1.00 80.50 152 GLY A O 1
ATOM 1184 N N . LEU A 1 153 ? -3.813 14.550 5.201 1.00 84.31 153 LEU A N 1
ATOM 1185 C CA . LEU A 1 153 ? -5.172 14.069 5.454 1.00 84.31 153 LEU A CA 1
ATOM 1186 C C . LEU A 1 153 ? -5.190 12.952 6.503 1.00 84.31 153 LEU A C 1
ATOM 1188 O O . LEU A 1 153 ? -4.165 12.309 6.759 1.00 84.31 153 LEU A O 1
ATOM 1192 N N . TYR A 1 154 ? -6.359 12.695 7.082 1.00 90.31 154 TYR A N 1
ATOM 1193 C CA . TYR A 1 154 ? -6.537 11.714 8.149 1.00 90.31 154 TYR A CA 1
ATOM 1194 C C . TYR A 1 154 ? -7.349 10.507 7.689 1.00 90.31 154 TYR A C 1
ATOM 1196 O O . TYR A 1 154 ? -8.223 10.631 6.836 1.00 90.31 154 TYR A O 1
ATOM 1204 N N . LEU A 1 155 ? -7.072 9.343 8.281 1.00 92.50 155 LEU A N 1
ATOM 1205 C CA . LEU A 1 155 ? -7.911 8.157 8.142 1.00 92.50 155 LEU A CA 1
ATOM 1206 C C . LEU A 1 155 ? -9.310 8.469 8.680 1.00 92.50 155 LEU A C 1
ATOM 1208 O O . LEU A 1 155 ? -9.455 8.794 9.861 1.00 92.50 155 LEU A O 1
ATOM 1212 N N . GLN A 1 156 ? -10.321 8.346 7.831 1.00 94.38 156 GLN A N 1
ATOM 1213 C CA . GLN A 1 156 ? -11.703 8.688 8.141 1.00 94.38 156 GLN A CA 1
ATOM 1214 C C . GLN A 1 156 ? -12.684 7.661 7.586 1.00 94.38 156 GLN A C 1
ATOM 1216 O O . GLN A 1 156 ? -12.358 6.906 6.669 1.00 94.38 156 GLN A O 1
ATOM 1221 N N . VAL A 1 157 ? -13.914 7.687 8.092 1.00 93.25 157 VAL A N 1
ATOM 1222 C CA . VAL A 1 157 ? -15.035 6.957 7.495 1.00 93.25 157 VAL A CA 1
ATOM 1223 C C . VAL A 1 157 ? -15.719 7.861 6.470 1.00 93.25 157 VAL A C 1
ATOM 1225 O O . VAL A 1 157 ? -16.203 8.938 6.810 1.00 93.25 157 VAL A O 1
ATOM 1228 N N . ARG A 1 158 ? -15.792 7.428 5.207 1.00 87.88 158 ARG A N 1
ATOM 1229 C CA . ARG A 1 158 ? -16.391 8.210 4.114 1.00 87.88 158 ARG A CA 1
ATOM 1230 C C . ARG A 1 158 ? -17.778 8.718 4.505 1.00 87.88 158 ARG A C 1
ATOM 1232 O O . ARG A 1 158 ? -18.606 7.938 4.982 1.00 87.88 158 ARG A O 1
ATOM 1239 N N . ASN A 1 159 ? -18.056 9.994 4.245 1.00 88.19 159 ASN A N 1
ATOM 1240 C CA . ASN A 1 159 ? -19.334 10.657 4.536 1.00 88.19 159 ASN A CA 1
ATOM 1241 C C . ASN A 1 159 ? -19.759 10.615 6.018 1.00 88.19 159 ASN A C 1
ATOM 1243 O O . ASN A 1 159 ? -20.936 10.824 6.311 1.00 88.19 159 ASN A O 1
ATOM 1247 N N . SER A 1 160 ? -18.850 10.298 6.947 1.00 92.50 160 SER A N 1
ATOM 1248 C CA . SER A 1 160 ? -19.128 10.231 8.389 1.00 92.50 160 SER A CA 1
ATOM 1249 C C . SER A 1 160 ? -20.328 9.348 8.764 1.00 92.50 160 SER A C 1
ATOM 1251 O O . SER A 1 160 ? -21.054 9.632 9.717 1.00 92.50 160 SER A O 1
ATOM 1253 N N . LYS A 1 161 ? -20.548 8.260 8.015 1.00 93.12 161 LYS A N 1
ATOM 1254 C CA . LYS A 1 161 ? -21.676 7.341 8.215 1.00 93.12 161 LYS A CA 1
ATOM 1255 C C . LYS A 1 161 ? -21.242 6.083 8.973 1.00 93.12 161 LYS A C 1
ATOM 1257 O O . LYS A 1 161 ? -20.472 5.291 8.452 1.00 93.12 161 LYS A O 1
ATOM 1262 N N . GLY A 1 162 ? -21.774 5.861 10.174 1.00 95.12 162 GLY A N 1
ATOM 1263 C CA . GLY A 1 162 ? -21.581 4.607 10.915 1.00 95.12 162 GLY A CA 1
ATOM 1264 C C . GLY A 1 162 ? -22.503 3.511 10.386 1.00 95.12 162 GLY A C 1
ATOM 1265 O O . GLY A 1 162 ? -23.676 3.474 10.748 1.00 95.12 162 GLY A O 1
ATOM 1266 N N . ALA A 1 163 ? -22.006 2.663 9.490 1.00 89.88 163 ALA A N 1
ATOM 1267 C CA . ALA A 1 163 ? -22.730 1.510 8.967 1.00 89.88 163 ALA A CA 1
ATOM 1268 C C . ALA A 1 163 ? -21.745 0.454 8.461 1.00 89.88 163 ALA A C 1
ATOM 1270 O O . ALA A 1 163 ? -20.641 0.798 8.035 1.00 89.88 163 ALA A O 1
ATOM 1271 N N . ASP A 1 164 ? -22.176 -0.805 8.450 1.00 89.75 164 ASP A N 1
ATOM 1272 C CA . ASP A 1 164 ? -21.403 -1.892 7.857 1.00 89.75 164 ASP A CA 1
ATOM 1273 C C . ASP A 1 164 ? -21.040 -1.595 6.402 1.00 89.75 164 ASP A C 1
ATOM 1275 O O . ASP A 1 164 ? -21.821 -1.015 5.637 1.00 89.75 164 ASP A O 1
ATOM 1279 N N . SER A 1 165 ? -19.828 -2.000 6.036 1.00 86.25 165 SER A N 1
ATOM 1280 C CA . SER A 1 165 ? -19.244 -1.805 4.711 1.00 86.25 165 SER A CA 1
ATOM 1281 C C . SER A 1 165 ? -19.088 -0.346 4.288 1.00 86.25 165 SER A C 1
ATOM 1283 O O . SER A 1 165 ? -18.831 -0.056 3.115 1.00 86.25 165 SER A O 1
ATOM 1285 N N . GLN A 1 166 ? -19.189 0.600 5.228 1.00 88.44 166 GLN A N 1
ATOM 1286 C CA . GLN A 1 166 ? -18.854 1.978 4.925 1.00 88.44 166 GLN A CA 1
ATOM 1287 C C . GLN A 1 166 ? -17.347 2.101 4.695 1.00 88.44 166 GLN A C 1
ATOM 1289 O O . GLN A 1 166 ? -16.526 1.644 5.487 1.00 88.44 166 GLN A O 1
ATOM 1294 N N . ASN A 1 167 ? -16.985 2.745 3.591 1.00 88.88 167 ASN A N 1
ATOM 1295 C CA . ASN A 1 167 ? -15.600 2.869 3.168 1.00 88.88 167 ASN A CA 1
ATOM 1296 C C . ASN A 1 167 ? -14.744 3.686 4.145 1.00 88.88 167 ASN A C 1
ATOM 1298 O O . ASN A 1 167 ? -15.185 4.733 4.623 1.00 88.88 167 ASN A O 1
ATOM 1302 N N . VAL A 1 168 ? -13.488 3.278 4.327 1.00 88.31 168 VAL A N 1
ATOM 1303 C CA . VAL A 1 168 ? -12.460 4.055 5.028 1.00 88.31 168 VAL A CA 1
ATOM 1304 C C . VAL A 1 168 ? -11.502 4.683 4.016 1.00 88.31 168 VAL A C 1
ATOM 1306 O O . VAL A 1 168 ? -11.070 4.042 3.062 1.00 88.31 168 VAL A O 1
ATOM 1309 N N . GLU A 1 169 ? -11.190 5.965 4.180 1.00 87.25 169 GLU A N 1
ATOM 1310 C CA . GLU A 1 169 ? -10.367 6.731 3.236 1.00 87.25 169 GLU A CA 1
ATOM 1311 C C . GLU A 1 169 ? -9.494 7.774 3.939 1.00 87.25 169 GLU A C 1
ATOM 1313 O O . GLU A 1 169 ? -9.515 7.897 5.162 1.00 87.25 169 GLU A O 1
ATOM 1318 N N . LEU A 1 170 ? -8.706 8.524 3.166 1.00 86.62 170 LEU A N 1
ATOM 1319 C CA . LEU A 1 170 ? -8.023 9.718 3.653 1.00 86.62 170 LEU A CA 1
ATOM 1320 C C . LEU A 1 170 ? -8.851 10.953 3.301 1.00 86.62 170 LEU A C 1
ATOM 1322 O O . LEU A 1 170 ? -9.119 11.182 2.123 1.00 86.62 170 LEU A O 1
ATOM 1326 N N . GLY A 1 171 ? -9.198 11.764 4.296 1.00 83.69 171 GLY A N 1
ATOM 1327 C CA . GLY A 1 171 ? -9.962 12.993 4.092 1.00 83.69 171 GLY A CA 1
ATOM 1328 C C . GLY A 1 171 ? -9.808 13.988 5.239 1.00 83.69 171 GLY A C 1
ATOM 1329 O O . GLY A 1 171 ? -8.871 13.879 6.038 1.00 83.69 171 GLY A O 1
ATOM 1330 N N . ASP A 1 172 ? -10.702 14.977 5.268 1.00 88.31 172 ASP A N 1
ATOM 1331 C CA . ASP A 1 172 ? -10.710 16.064 6.253 1.00 88.31 172 ASP A CA 1
ATOM 1332 C C . ASP A 1 172 ? -12.080 16.277 6.940 1.00 88.31 172 ASP A C 1
ATOM 1334 O O . ASP A 1 172 ? -12.404 17.380 7.364 1.00 88.31 172 ASP A O 1
ATOM 1338 N N . ASP A 1 173 ? -12.900 15.224 7.041 1.00 85.25 173 ASP A N 1
ATOM 1339 C CA . ASP A 1 173 ? -14.207 15.270 7.716 1.00 85.25 173 ASP A CA 1
ATOM 1340 C C . ASP A 1 173 ? -14.095 15.036 9.241 1.00 85.25 173 ASP A C 1
ATOM 1342 O O . ASP A 1 173 ? -13.034 14.724 9.779 1.00 85.25 173 ASP A O 1
ATOM 1346 N N . ASP A 1 174 ? -15.214 15.107 9.970 1.00 87.38 174 ASP A N 1
ATOM 1347 C CA . ASP A 1 174 ? -15.237 14.938 11.435 1.00 87.38 174 ASP A CA 1
ATOM 1348 C C . ASP A 1 174 ? -15.039 13.482 11.924 1.00 87.38 174 ASP A C 1
ATOM 1350 O O . ASP A 1 174 ? -14.768 13.239 13.103 1.00 87.38 174 ASP A O 1
ATOM 1354 N N . SER A 1 175 ? -15.126 12.483 11.040 1.00 90.56 175 SER A N 1
ATOM 1355 C CA . SER A 1 175 ? -15.097 11.044 11.371 1.00 90.56 175 SER A CA 1
ATOM 1356 C C . SER A 1 175 ? -13.689 10.422 11.405 1.00 90.56 175 SER A C 1
ATOM 1358 O O . SER A 1 175 ? -13.459 9.310 10.928 1.00 90.56 175 SER A O 1
ATOM 1360 N N . GLN A 1 176 ? -12.731 11.140 11.992 1.00 94.19 176 GLN A N 1
ATOM 1361 C CA . GLN A 1 176 ? -11.294 10.802 11.984 1.00 94.19 176 GLN A CA 1
ATOM 1362 C C . GLN A 1 176 ? -10.778 10.158 13.279 1.00 94.19 176 GLN A C 1
ATOM 1364 O O . GLN A 1 176 ? -9.567 9.987 13.454 1.00 94.19 176 GLN A O 1
ATOM 1369 N N . MET A 1 177 ? -11.669 9.886 14.230 1.00 93.75 177 MET A N 1
ATOM 1370 C CA . MET A 1 177 ? -11.305 9.426 15.567 1.00 93.75 177 MET A CA 1
ATOM 1371 C C . MET A 1 177 ? -11.390 7.902 15.657 1.00 93.75 177 MET A C 1
ATOM 1373 O O . MET A 1 177 ? -12.450 7.312 15.447 1.00 93.75 177 MET A O 1
ATOM 1377 N N . TRP A 1 178 ? -10.270 7.283 16.029 1.00 97.31 178 TRP A N 1
ATOM 1378 C CA . TRP A 1 178 ? -10.128 5.835 16.155 1.00 97.31 178 TRP A CA 1
ATOM 1379 C C . TRP A 1 178 ? -9.641 5.470 17.554 1.00 97.31 178 TRP A C 1
ATOM 1381 O O . TRP A 1 178 ? -8.610 5.967 18.013 1.00 97.31 178 TRP A O 1
ATOM 1391 N N . LYS A 1 179 ? -10.372 4.595 18.241 1.00 96.12 179 LYS A N 1
ATOM 1392 C CA . LYS A 1 179 ? -9.957 4.017 19.514 1.00 96.12 179 LYS A CA 1
ATOM 1393 C C . LYS A 1 179 ? -9.062 2.817 19.246 1.00 96.12 179 LYS A C 1
ATOM 1395 O O . LYS A 1 179 ? -9.536 1.777 18.797 1.00 96.12 179 LYS A O 1
ATOM 1400 N N . ILE A 1 180 ? -7.777 2.967 19.537 1.00 96.06 180 ILE A N 1
ATOM 1401 C CA . ILE A 1 180 ? -6.800 1.884 19.476 1.00 96.06 180 ILE A CA 1
ATOM 1402 C C . ILE A 1 180 ? -6.878 1.097 20.782 1.00 96.06 180 ILE A C 1
ATOM 1404 O O . ILE A 1 180 ? -6.838 1.680 21.871 1.00 96.06 180 ILE A O 1
ATOM 1408 N N . LYS A 1 181 ? -6.985 -0.227 20.665 1.00 91.62 181 LYS A N 1
ATOM 1409 C CA . LYS A 1 181 ? -6.937 -1.159 21.793 1.00 91.62 181 LYS A CA 1
ATOM 1410 C C . LYS A 1 181 ? -5.997 -2.311 21.470 1.00 91.62 181 LYS A C 1
ATOM 1412 O O . LYS A 1 181 ? -6.208 -3.015 20.486 1.00 91.62 181 LYS A O 1
ATOM 1417 N N . ASN A 1 182 ? -4.989 -2.524 22.306 1.00 89.75 182 ASN A N 1
ATOM 1418 C CA . ASN A 1 182 ? -4.114 -3.687 22.210 1.00 89.75 182 ASN A CA 1
ATOM 1419 C C . ASN A 1 182 ? -4.867 -4.964 22.591 1.00 89.75 182 ASN A C 1
ATOM 1421 O O . ASN A 1 182 ? -5.541 -5.014 23.620 1.00 89.75 182 ASN A O 1
ATOM 1425 N N . ILE A 1 183 ? -4.690 -6.015 21.793 1.00 87.56 183 ILE A N 1
ATOM 1426 C CA . ILE A 1 183 ? -5.343 -7.319 22.000 1.00 87.56 183 ILE A CA 1
ATOM 1427 C C . ILE A 1 183 ? -4.350 -8.470 22.228 1.00 87.56 183 ILE A C 1
ATOM 1429 O O . ILE A 1 183 ? -4.761 -9.602 22.457 1.00 87.56 183 ILE A O 1
ATOM 1433 N N . GLY A 1 184 ? -3.045 -8.179 22.229 1.00 80.00 184 GLY A N 1
ATOM 1434 C CA . GLY A 1 184 ? -1.975 -9.158 22.455 1.00 80.00 184 GLY A CA 1
ATOM 1435 C C . GLY A 1 184 ? -1.161 -9.443 21.194 1.00 80.00 184 GLY A C 1
ATOM 1436 O O . GLY A 1 184 ? -1.539 -9.046 20.097 1.00 80.00 184 GLY A O 1
ATOM 1437 N N . SER A 1 185 ? 0.004 -10.080 21.351 1.00 77.56 185 SER A N 1
ATOM 1438 C CA . SER A 1 185 ? 0.907 -10.445 20.239 1.00 77.56 185 SER A CA 1
ATOM 1439 C C . SER A 1 185 ? 1.235 -9.295 19.264 1.00 77.56 185 SER A C 1
ATOM 1441 O O . SER A 1 185 ? 1.451 -9.529 18.082 1.00 77.56 185 SER A O 1
ATOM 1443 N N . ASN A 1 186 ? 1.288 -8.055 19.772 1.00 81.50 186 ASN A N 1
ATOM 1444 C CA . ASN A 1 186 ? 1.472 -6.794 19.028 1.00 81.50 186 ASN A CA 1
ATOM 1445 C C . ASN A 1 186 ? 0.324 -6.377 18.089 1.00 81.50 186 ASN A C 1
ATOM 1447 O O . ASN A 1 186 ? 0.470 -5.392 17.366 1.00 81.50 186 ASN A O 1
ATOM 1451 N N . TYR A 1 187 ? -0.814 -7.068 18.128 1.00 83.56 187 TYR A N 1
ATOM 1452 C CA . TYR A 1 187 ? -2.004 -6.680 17.381 1.00 83.56 187 TYR A CA 1
ATOM 1453 C C . TYR A 1 187 ? -2.891 -5.722 18.171 1.00 83.56 187 TYR A C 1
ATOM 1455 O O . TYR A 1 187 ? -2.946 -5.734 19.410 1.00 83.56 187 TYR A O 1
ATOM 1463 N N . VAL A 1 188 ? -3.621 -4.907 17.418 1.00 90.19 188 VAL A N 1
ATOM 1464 C CA . VAL A 1 188 ? -4.587 -3.938 17.918 1.00 90.19 188 VAL A CA 1
ATOM 1465 C C . VAL A 1 188 ? -5.873 -3.979 17.097 1.00 90.19 188 VAL A C 1
ATOM 1467 O O . VAL A 1 188 ? -5.858 -4.356 15.928 1.00 90.19 188 VAL A O 1
ATOM 1470 N N . THR A 1 189 ? -6.968 -3.516 17.691 1.00 94.75 189 THR A N 1
ATOM 1471 C CA . THR A 1 189 ? -8.198 -3.144 16.97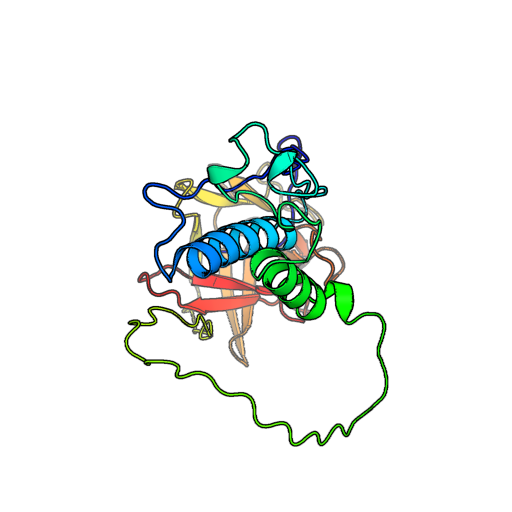5 1.00 94.75 189 THR A CA 1
ATOM 1472 C C . THR A 1 189 ? -8.312 -1.623 16.897 1.00 94.75 189 THR A C 1
ATOM 1474 O O . THR A 1 189 ? -7.857 -0.925 17.810 1.00 94.75 189 THR A O 1
ATOM 1477 N N . LEU A 1 190 ? -8.960 -1.107 15.850 1.00 97.56 190 LEU A N 1
ATOM 1478 C CA . LEU A 1 190 ? -9.262 0.317 15.690 1.00 97.56 190 LEU A CA 1
ATOM 1479 C C . LEU A 1 190 ? -10.782 0.515 15.625 1.00 97.56 190 LEU A C 1
ATOM 1481 O O . LEU A 1 190 ? -11.381 0.277 14.583 1.00 97.56 190 LEU A O 1
ATOM 1485 N N . THR A 1 191 ? -11.412 0.954 16.715 1.00 97.00 191 THR A N 1
ATOM 1486 C CA . THR A 1 191 ? -12.864 1.224 16.754 1.00 97.00 191 THR A CA 1
ATOM 1487 C C . THR A 1 191 ? -13.155 2.663 16.333 1.00 97.00 191 THR A C 1
ATOM 1489 O O . THR A 1 191 ? -12.547 3.594 16.862 1.00 97.00 191 THR A O 1
ATOM 1492 N N . SER A 1 192 ? -14.078 2.867 15.398 1.00 97.38 192 SER A N 1
ATOM 1493 C CA . SER A 1 192 ? -14.499 4.196 14.948 1.00 97.38 192 SER A CA 1
ATOM 1494 C C . SER A 1 192 ? -15.261 4.944 16.046 1.00 97.38 192 SER A C 1
ATOM 1496 O O . SER A 1 192 ? -15.997 4.351 16.829 1.00 97.38 192 SER A O 1
ATOM 1498 N N . SER A 1 193 ? -15.163 6.274 16.081 1.00 94.06 193 SER A N 1
ATOM 1499 C CA . SER A 1 193 ? -16.029 7.099 16.935 1.00 94.06 193 SER A CA 1
ATOM 1500 C C . SER A 1 193 ? -17.503 7.098 16.516 1.00 94.06 193 SER A C 1
ATOM 1502 O O . SER A 1 193 ? -18.329 7.648 17.238 1.00 94.06 193 SER A O 1
ATOM 1504 N N . LEU A 1 194 ? -17.839 6.521 15.356 1.00 95.44 194 LEU A N 1
ATOM 1505 C CA . LEU A 1 194 ? -19.202 6.475 14.819 1.00 95.44 194 LEU A CA 1
ATOM 1506 C C . LEU A 1 194 ? -20.068 5.341 15.398 1.00 95.44 194 LEU A C 1
ATOM 1508 O O . LEU A 1 194 ? -21.212 5.187 14.976 1.00 95.44 194 LEU A O 1
ATOM 1512 N N . GLY A 1 195 ? -19.550 4.554 16.346 1.00 93.06 195 GLY A N 1
ATOM 1513 C CA . GLY A 1 195 ? -20.295 3.501 17.039 1.00 93.06 195 GLY A CA 1
ATOM 1514 C C . GLY A 1 195 ? -19.463 2.239 17.252 1.00 93.06 195 GLY A C 1
ATOM 1515 O O . GLY A 1 195 ? -18.235 2.287 17.240 1.00 93.06 195 GLY A O 1
ATOM 1516 N N . ASP A 1 196 ? -20.135 1.099 17.398 1.00 95.31 196 ASP A N 1
ATOM 1517 C CA . ASP A 1 196 ? -19.499 -0.211 17.601 1.00 95.31 196 ASP A CA 1
ATOM 1518 C C . ASP A 1 196 ? -19.006 -0.835 16.283 1.00 95.31 196 ASP A C 1
ATOM 1520 O O . ASP A 1 196 ? -19.213 -2.020 16.006 1.00 95.31 196 ASP A O 1
ATOM 1524 N N . PHE A 1 197 ? -18.298 -0.039 15.478 1.00 96.88 197 PHE A N 1
ATOM 1525 C CA . PHE A 1 197 ? -17.684 -0.473 14.227 1.00 96.88 197 PHE A CA 1
ATOM 1526 C C . PHE A 1 197 ? -16.158 -0.426 14.321 1.00 96.88 197 PHE A C 1
ATOM 1528 O O . PHE A 1 197 ? -15.584 0.572 14.766 1.00 96.88 197 PHE A O 1
ATOM 1535 N N . MET A 1 198 ? -15.490 -1.484 13.873 1.00 97.81 198 MET A N 1
ATOM 1536 C CA . MET A 1 198 ? -14.032 -1.553 13.776 1.00 97.81 198 MET A CA 1
ATOM 1537 C C . MET A 1 198 ? -13.579 -1.361 12.336 1.00 97.81 198 MET A C 1
ATOM 1539 O O . MET A 1 198 ? -14.316 -1.672 11.404 1.00 97.81 198 MET A O 1
ATOM 1543 N N . LEU A 1 199 ? -12.359 -0.849 12.163 1.00 96.25 199 LEU A N 1
ATOM 1544 C CA . LEU A 1 199 ? -11.645 -0.974 10.900 1.00 96.25 199 LEU A CA 1
ATOM 1545 C C . LEU A 1 199 ? -11.569 -2.455 10.529 1.00 96.25 199 LEU A C 1
ATOM 1547 O O . LEU A 1 199 ? -11.261 -3.289 11.377 1.00 96.25 199 LEU A O 1
ATOM 1551 N N . ASP A 1 200 ? -11.855 -2.750 9.274 1.00 93.56 200 ASP A N 1
ATOM 1552 C CA . ASP A 1 200 ? -12.098 -4.094 8.784 1.00 93.56 200 ASP A CA 1
ATOM 1553 C C . ASP A 1 200 ? -11.539 -4.217 7.364 1.00 93.56 200 ASP A C 1
ATOM 1555 O O . ASP A 1 200 ? -11.729 -3.335 6.518 1.00 93.56 200 ASP A O 1
ATOM 1559 N N . VAL A 1 201 ? -10.804 -5.295 7.114 1.00 83.75 201 VAL A N 1
ATOM 1560 C CA . VAL A 1 201 ? -10.422 -5.722 5.769 1.00 83.75 201 VAL A CA 1
ATOM 1561 C C . VAL A 1 201 ? -11.611 -6.472 5.187 1.00 83.75 201 VAL A C 1
ATOM 1563 O O . VAL A 1 201 ? -11.996 -7.511 5.716 1.00 83.75 201 VAL A O 1
ATOM 1566 N N . CYS A 1 202 ? -12.196 -5.950 4.110 1.00 79.06 202 CYS A N 1
ATOM 1567 C CA . CYS A 1 202 ? -13.430 -6.485 3.542 1.00 79.06 202 CYS A CA 1
ATOM 1568 C C . CYS A 1 202 ? -13.343 -8.005 3.318 1.00 79.06 202 CYS A C 1
ATOM 1570 O O . CYS A 1 202 ? -12.444 -8.493 2.638 1.00 79.06 202 CYS A O 1
ATOM 1572 N N . MET A 1 203 ? -14.283 -8.751 3.906 1.00 71.62 203 MET A N 1
ATOM 1573 C CA . MET A 1 203 ? -14.358 -10.221 3.842 1.00 71.62 203 MET A CA 1
ATOM 1574 C C . MET A 1 203 ? -13.146 -10.966 4.437 1.00 71.62 203 MET A C 1
ATOM 1576 O O . MET A 1 203 ? -13.041 -12.177 4.257 1.00 71.62 203 MET A O 1
ATOM 1580 N N . GLY A 1 204 ? -12.232 -10.277 5.131 1.00 66.56 204 GLY A N 1
ATOM 1581 C CA . GLY A 1 204 ? -10.972 -10.852 5.614 1.00 66.56 204 GLY A CA 1
ATOM 1582 C C . GLY A 1 204 ? -10.049 -11.340 4.499 1.00 66.56 204 GLY A C 1
ATOM 1583 O O . GLY A 1 204 ? -9.188 -12.184 4.736 1.00 66.56 204 GLY A O 1
ATOM 1584 N N . ASP A 1 205 ? -10.258 -10.850 3.280 1.00 67.31 205 ASP A N 1
ATOM 1585 C CA . ASP A 1 205 ? -9.523 -11.300 2.111 1.00 67.31 205 ASP A CA 1
ATOM 1586 C C . ASP A 1 205 ? -8.082 -10.756 2.135 1.00 67.31 205 ASP A C 1
ATOM 1588 O O . ASP A 1 205 ? -7.812 -9.627 2.550 1.00 67.31 205 ASP A O 1
ATOM 1592 N N . THR A 1 206 ? -7.140 -11.601 1.723 1.00 65.56 206 THR A N 1
ATOM 1593 C CA . THR A 1 206 ? -5.700 -11.308 1.705 1.00 65.56 206 THR A CA 1
ATOM 1594 C C . THR A 1 206 ? -5.213 -10.814 0.349 1.00 65.56 206 THR A C 1
ATOM 1596 O O . THR A 1 206 ? -4.020 -10.540 0.188 1.00 65.56 206 THR A O 1
ATOM 1599 N N . ASP A 1 207 ? -6.114 -10.741 -0.630 1.00 62.78 207 ASP A N 1
ATOM 1600 C CA . ASP A 1 207 ? -5.799 -10.281 -1.968 1.00 62.78 207 ASP A CA 1
ATOM 1601 C C . ASP A 1 207 ? -5.413 -8.797 -1.983 1.00 62.78 207 ASP A C 1
ATOM 1603 O O . ASP A 1 207 ? -5.942 -7.942 -1.261 1.00 62.78 207 ASP A O 1
ATOM 1607 N N . ASP A 1 208 ? -4.462 -8.470 -2.856 1.00 52.25 208 ASP A N 1
ATOM 1608 C CA . ASP A 1 208 ? -4.034 -7.095 -3.051 1.00 52.25 208 ASP A CA 1
ATOM 1609 C C . ASP A 1 208 ? -5.203 -6.280 -3.601 1.00 52.25 208 ASP A C 1
ATOM 1611 O O . ASP A 1 208 ? -5.552 -6.332 -4.781 1.00 52.25 208 ASP A O 1
ATOM 1615 N N . GLY A 1 209 ? -5.777 -5.455 -2.738 1.00 56.22 209 GLY A N 1
ATOM 1616 C CA . GLY A 1 209 ? -6.775 -4.487 -3.140 1.00 56.22 209 GLY A CA 1
ATOM 1617 C C . GLY A 1 209 ? -8.127 -4.569 -2.501 1.00 56.22 209 GLY A C 1
ATOM 1618 O O . GLY A 1 209 ? -8.984 -3.733 -2.782 1.00 56.22 209 GLY A O 1
ATOM 1619 N N . VAL A 1 210 ? -8.280 -5.543 -1.626 1.00 60.06 210 VAL A N 1
ATOM 1620 C CA . VAL A 1 210 ? -9.423 -5.663 -0.744 1.00 60.06 210 VAL A CA 1
ATOM 1621 C C . VAL A 1 210 ? -9.658 -4.333 -0.046 1.00 60.06 210 VAL A C 1
ATOM 1623 O O . VAL A 1 210 ? -8.715 -3.669 0.363 1.00 60.06 210 VAL A O 1
ATOM 1626 N N . ASN A 1 211 ? -10.909 -3.898 0.032 1.00 78.81 211 ASN A N 1
ATOM 1627 C CA . ASN A 1 211 ? -11.225 -2.590 0.582 1.00 78.81 211 ASN A CA 1
ATOM 1628 C C . ASN A 1 211 ? -10.997 -2.542 2.102 1.00 78.81 211 ASN A C 1
ATOM 1630 O O . ASN A 1 211 ? -11.302 -3.508 2.801 1.00 78.81 211 ASN A O 1
ATOM 1634 N N . ALA A 1 212 ? -10.561 -1.393 2.620 1.00 85.44 212 ALA A N 1
ATOM 1635 C CA . ALA A 1 212 ? -10.697 -1.086 4.040 1.00 85.44 212 ALA A CA 1
ATOM 1636 C C . ALA A 1 212 ? -12.070 -0.448 4.293 1.00 85.44 212 ALA A C 1
ATOM 1638 O O . ALA A 1 212 ? -12.432 0.572 3.698 1.00 85.44 212 ALA A O 1
ATOM 1639 N N . GLN A 1 213 ? -12.831 -1.040 5.199 1.00 89.69 213 GLN A N 1
ATOM 1640 C CA . GLN A 1 213 ? -14.163 -0.587 5.573 1.00 89.69 213 GLN A CA 1
ATOM 1641 C C . GLN A 1 213 ? -14.274 -0.474 7.090 1.00 89.69 213 GLN A C 1
ATOM 1643 O O . GLN A 1 213 ? -13.365 -0.850 7.828 1.00 89.69 213 GLN A O 1
ATOM 1648 N N . ILE A 1 214 ? -15.386 0.071 7.560 1.00 93.50 214 ILE A N 1
ATOM 1649 C CA . ILE A 1 214 ? -15.849 -0.227 8.906 1.00 93.50 214 ILE A CA 1
ATOM 1650 C C . ILE A 1 214 ? -16.882 -1.345 8.847 1.00 93.50 214 ILE A C 1
ATOM 1652 O O . ILE A 1 214 ? -17.696 -1.414 7.922 1.00 93.50 214 ILE A O 1
ATOM 1656 N N . TYR A 1 215 ? -16.841 -2.221 9.838 1.00 89.94 215 TYR A N 1
ATOM 1657 C CA . TYR A 1 215 ? -17.820 -3.283 10.009 1.00 89.94 215 TYR A CA 1
ATOM 1658 C C . TYR A 1 215 ? -18.106 -3.484 11.492 1.00 89.94 215 TYR A C 1
ATOM 1660 O O . TYR A 1 215 ? -17.308 -3.083 12.346 1.00 89.94 215 TYR A O 1
ATOM 1668 N N . THR A 1 216 ? -19.262 -4.064 11.799 1.00 92.38 216 THR A N 1
ATOM 1669 C CA . THR A 1 216 ? -19.667 -4.416 13.158 1.00 92.38 216 THR A CA 1
ATOM 1670 C C . THR A 1 216 ? -18.531 -5.134 13.887 1.00 92.38 216 THR A C 1
ATOM 1672 O O . THR A 1 216 ? -17.817 -5.969 13.326 1.00 92.38 216 THR A O 1
ATOM 1675 N N . SER A 1 217 ? -18.320 -4.752 15.144 1.00 91.69 217 SER A N 1
ATOM 1676 C CA . SER A 1 217 ? -17.200 -5.244 15.945 1.00 91.69 217 SER A CA 1
ATOM 1677 C C . SER A 1 217 ? -17.325 -6.747 16.216 1.00 91.69 217 SER A C 1
ATOM 1679 O O . SER A 1 217 ? -18.161 -7.174 17.012 1.00 91.69 217 SER A O 1
ATOM 1681 N N . HIS A 1 218 ? -16.441 -7.533 15.607 1.00 81.25 218 HIS A N 1
ATOM 1682 C CA . HIS A 1 218 ? -16.295 -8.974 15.839 1.00 81.25 218 HIS A CA 1
ATOM 1683 C C . HIS A 1 218 ? -14.914 -9.321 16.414 1.00 81.25 218 HIS A C 1
ATOM 1685 O O . HIS A 1 218 ? -14.767 -10.324 17.108 1.00 81.25 218 HIS A O 1
ATOM 1691 N N . GLY A 1 219 ? -13.910 -8.463 16.191 1.00 80.81 219 GLY A N 1
ATOM 1692 C CA . GLY A 1 219 ? -12.551 -8.637 16.709 1.00 80.81 219 GLY A CA 1
ATOM 1693 C C . GLY A 1 219 ? -11.785 -9.800 16.073 1.00 80.81 219 GLY A C 1
ATOM 1694 O O . GLY A 1 219 ? -10.748 -10.197 16.601 1.00 80.81 219 GLY A O 1
ATOM 1695 N N . GLU A 1 220 ? -12.284 -10.353 14.970 1.00 82.88 220 GLU A N 1
ATOM 1696 C CA . GLU A 1 220 ? -11.648 -11.422 14.195 1.00 82.88 220 GLU A CA 1
ATOM 1697 C C . GLU A 1 220 ? -10.474 -10.890 13.361 1.00 82.88 220 GLU A C 1
ATOM 1699 O O . GLU A 1 220 ? -10.219 -9.687 13.345 1.00 82.88 220 GLU A O 1
ATOM 1704 N N . ASP A 1 221 ? -9.731 -11.769 12.684 1.00 85.69 221 ASP A N 1
ATOM 1705 C CA . ASP A 1 221 ? -8.445 -11.429 12.054 1.00 85.69 221 ASP A CA 1
ATOM 1706 C C . ASP A 1 221 ? -8.530 -10.247 11.070 1.00 85.69 221 ASP A C 1
ATOM 1708 O O . ASP A 1 221 ? -7.651 -9.385 11.082 1.00 85.69 221 ASP A O 1
ATOM 1712 N N . ALA A 1 222 ? -9.635 -10.125 10.328 1.00 82.88 222 ALA A N 1
ATOM 1713 C CA . ALA A 1 222 ? -9.920 -9.004 9.425 1.00 82.88 222 ALA A CA 1
ATOM 1714 C C . ALA A 1 222 ? -9.953 -7.623 10.116 1.00 82.88 222 ALA A C 1
ATOM 1716 O O . ALA A 1 222 ? -9.789 -6.594 9.461 1.00 82.88 222 ALA A O 1
ATOM 1717 N N . GLN A 1 223 ? -10.159 -7.595 11.435 1.00 92.81 223 GLN A N 1
ATOM 1718 C CA . GLN A 1 223 ? -10.270 -6.392 12.266 1.00 92.81 223 GLN A CA 1
ATOM 1719 C C . GLN A 1 223 ? -9.039 -6.178 13.162 1.00 92.81 223 GLN A C 1
ATOM 1721 O O . GLN A 1 223 ? -9.044 -5.323 14.056 1.00 92.81 223 GLN A O 1
ATOM 1726 N N . GLN A 1 224 ? -7.975 -6.956 12.940 1.00 88.81 224 GLN A N 1
ATOM 1727 C CA . GLN A 1 224 ? -6.735 -6.898 13.704 1.00 88.81 224 GLN A CA 1
ATOM 1728 C C . GLN A 1 224 ? -5.590 -6.357 12.852 1.00 88.81 224 GLN A C 1
ATOM 1730 O O . GLN A 1 224 ? -5.328 -6.809 11.738 1.00 88.81 224 GLN A O 1
ATOM 1735 N N . PHE A 1 225 ? -4.856 -5.405 13.420 1.00 88.50 225 PHE A N 1
ATOM 1736 C CA . PHE A 1 225 ? -3.791 -4.691 12.724 1.00 88.50 225 PHE A CA 1
ATOM 1737 C C . PHE A 1 225 ? -2.535 -4.592 13.578 1.00 88.50 225 PHE A C 1
ATOM 1739 O O . PHE A 1 225 ? -2.595 -4.659 14.805 1.00 88.50 225 PHE A O 1
ATOM 1746 N N . VAL A 1 226 ? -1.387 -4.401 12.935 1.00 83.38 226 VAL A N 1
ATOM 1747 C CA . VAL A 1 226 ? -0.092 -4.216 13.597 1.00 83.38 226 VAL A CA 1
ATOM 1748 C C . VAL A 1 226 ? 0.518 -2.883 13.194 1.00 83.38 226 VAL A C 1
ATOM 1750 O O . VAL A 1 226 ? 0.632 -2.570 12.012 1.00 83.38 226 VAL A O 1
ATOM 1753 N N . PHE A 1 227 ? 0.951 -2.098 14.176 1.00 81.44 227 PHE A N 1
ATOM 1754 C CA . PHE A 1 227 ? 1.757 -0.908 13.928 1.00 81.44 227 PHE A CA 1
ATOM 1755 C C . PHE A 1 227 ? 3.224 -1.308 13.848 1.00 81.44 227 PHE A C 1
ATOM 1757 O O . PHE A 1 227 ? 3.731 -2.004 14.726 1.00 81.44 227 PHE A O 1
ATOM 1764 N N . MET A 1 228 ? 3.921 -0.849 12.815 1.00 79.81 228 MET A N 1
ATOM 1765 C CA . MET A 1 228 ? 5.345 -1.104 12.651 1.00 79.81 228 MET A CA 1
ATOM 1766 C C . MET A 1 228 ? 6.124 0.199 12.522 1.00 79.81 228 MET A C 1
ATOM 1768 O O . MET A 1 228 ? 5.707 1.115 11.811 1.00 79.81 228 MET A O 1
ATOM 1772 N N . GLU A 1 229 ? 7.248 0.285 13.226 1.00 77.62 229 GLU A N 1
ATOM 1773 C CA . GLU A 1 229 ? 8.115 1.463 13.233 1.00 77.62 229 GLU A CA 1
ATOM 1774 C C . GLU A 1 229 ? 8.713 1.737 11.854 1.00 77.62 229 GLU A C 1
ATOM 1776 O O . GLU A 1 229 ? 9.017 0.825 11.085 1.00 77.62 229 GLU A O 1
ATOM 1781 N N . THR A 1 230 ? 8.891 3.023 11.568 1.00 72.06 230 THR A N 1
ATOM 1782 C CA . THR A 1 230 ? 9.753 3.504 10.487 1.00 72.06 230 THR A CA 1
ATOM 1783 C C . THR A 1 230 ? 10.921 4.267 11.092 1.00 72.06 230 THR A C 1
ATOM 1785 O O . THR A 1 230 ? 10.884 4.634 12.267 1.00 72.06 230 THR A O 1
ATOM 1788 N N . ASP A 1 231 ? 11.912 4.604 10.274 1.00 78.19 231 ASP A N 1
ATOM 1789 C CA . ASP A 1 231 ? 13.049 5.434 10.691 1.00 78.19 231 ASP A CA 1
ATOM 1790 C C . ASP A 1 231 ? 12.647 6.870 11.050 1.00 78.19 231 ASP A C 1
ATOM 1792 O O . ASP A 1 231 ? 13.418 7.625 11.641 1.00 78.19 231 ASP A O 1
ATOM 1796 N N . THR A 1 232 ? 11.414 7.263 10.724 1.00 73.75 232 THR A N 1
ATOM 1797 C CA . THR A 1 232 ? 10.840 8.530 11.165 1.00 73.75 232 THR A CA 1
ATOM 1798 C C . THR A 1 232 ? 10.069 8.333 12.471 1.00 73.75 232 THR A C 1
ATOM 1800 O O . THR A 1 232 ? 9.166 7.502 12.586 1.00 73.75 232 THR A O 1
ATOM 1803 N N . LYS A 1 233 ? 10.378 9.159 13.472 1.00 79.56 233 LYS A N 1
ATOM 1804 C CA . LYS A 1 233 ? 9.679 9.156 14.764 1.00 79.56 233 LYS A CA 1
ATOM 1805 C C . LYS A 1 233 ? 8.170 9.393 14.586 1.00 79.56 233 LYS A C 1
ATOM 1807 O O . LYS A 1 233 ? 7.754 10.204 13.759 1.00 79.56 233 LYS A O 1
ATOM 1812 N N . ASN A 1 234 ? 7.351 8.705 15.388 1.00 75.69 234 ASN A N 1
ATOM 1813 C CA . ASN A 1 234 ? 5.879 8.785 15.376 1.00 75.69 234 ASN A CA 1
ATOM 1814 C C . ASN A 1 234 ? 5.244 8.510 14.000 1.00 75.69 234 ASN A C 1
ATOM 1816 O O . ASN A 1 234 ? 4.133 8.947 13.703 1.00 75.69 234 ASN A O 1
ATOM 1820 N N . THR A 1 235 ? 5.965 7.801 13.138 1.00 79.12 235 THR A N 1
ATOM 1821 C CA . THR A 1 235 ? 5.564 7.476 11.777 1.00 79.12 235 THR A CA 1
ATOM 1822 C C . THR A 1 235 ? 5.612 5.959 11.681 1.00 79.12 235 THR A C 1
ATOM 1824 O O . THR A 1 235 ? 6.671 5.356 11.786 1.00 79.12 235 THR A O 1
ATOM 1827 N N . TYR A 1 236 ? 4.445 5.344 11.500 1.00 81.56 236 TYR A N 1
ATOM 1828 C CA . TYR A 1 236 ? 4.284 3.884 11.524 1.00 81.56 236 TYR A CA 1
ATOM 1829 C C . TYR A 1 236 ? 3.615 3.381 10.265 1.00 81.56 236 TYR A C 1
ATOM 1831 O O . TYR A 1 236 ? 2.755 4.116 9.795 1.00 81.56 236 TYR A O 1
ATOM 1839 N N . VAL A 1 237 ? 3.959 2.181 9.798 1.00 78.06 237 VAL A N 1
ATOM 1840 C CA . VAL A 1 237 ? 3.253 1.349 8.796 1.00 78.06 237 VAL A CA 1
ATOM 1841 C C . VAL A 1 237 ? 2.168 0.538 9.508 1.00 78.06 237 VAL A C 1
ATOM 1843 O O . VAL A 1 237 ? 2.397 0.150 10.651 1.00 78.06 237 VAL A O 1
ATOM 1846 N N . ILE A 1 238 ? 1.008 0.288 8.883 1.00 81.38 238 ILE A N 1
ATOM 1847 C CA . ILE A 1 238 ? -0.042 -0.552 9.486 1.00 81.38 238 ILE A CA 1
ATOM 1848 C C . ILE A 1 238 ? -0.290 -1.825 8.684 1.00 81.38 238 ILE A C 1
ATOM 1850 O O . ILE A 1 238 ? -0.935 -1.827 7.642 1.00 81.38 238 ILE A O 1
ATOM 1854 N N . GLY A 1 239 ? 0.195 -2.941 9.208 1.00 74.81 239 GLY A N 1
ATOM 1855 C CA . GLY A 1 239 ? -0.054 -4.250 8.619 1.00 74.81 239 GLY A CA 1
ATOM 1856 C C . GLY A 1 239 ? -1.429 -4.791 8.995 1.00 74.81 239 GLY A C 1
ATOM 1857 O O . GLY A 1 239 ? -1.914 -4.544 10.101 1.00 74.81 239 GLY A O 1
ATOM 1858 N N . THR A 1 240 ? -2.020 -5.563 8.091 1.00 76.56 240 THR A N 1
ATOM 1859 C CA . THR A 1 240 ? -3.133 -6.470 8.383 1.00 76.56 240 THR A CA 1
ATOM 1860 C C . THR A 1 240 ? -2.614 -7.709 9.112 1.00 76.56 240 THR A C 1
ATOM 1862 O O . THR A 1 240 ? -1.425 -8.045 9.034 1.00 76.56 240 THR A O 1
ATOM 1865 N N . LYS A 1 241 ? -3.493 -8.389 9.843 1.00 70.81 241 LYS A N 1
ATOM 1866 C CA . LYS A 1 241 ? -3.242 -9.751 10.306 1.00 70.81 241 LYS A CA 1
ATOM 1867 C C . LYS A 1 241 ? -3.610 -10.735 9.193 1.00 70.81 241 LYS A C 1
ATOM 1869 O O . LYS A 1 241 ? -4.671 -10.595 8.597 1.00 70.81 241 LYS A O 1
ATOM 1874 N N . ASN A 1 242 ? -2.726 -11.699 8.937 1.00 58.62 242 ASN A N 1
ATOM 1875 C CA . ASN A 1 242 ? -2.929 -12.805 7.999 1.00 58.62 242 ASN A CA 1
ATOM 1876 C C . ASN A 1 242 ? -2.799 -14.136 8.738 1.00 58.62 242 ASN A C 1
ATOM 1878 O O . ASN A 1 242 ? -2.025 -14.163 9.727 1.00 58.62 242 ASN A O 1
#

pLDDT: mean 72.01, std 21.53, range [22.42, 97.81]

Sequence (242 aa):
MLVFKTNHNLTRLLIFHITELDVSCESSCYASDVNNKQSQVFSNALKACLSNSCCTGFLVWGIGDKDSWLGADKKGLLFDNNYQPKSQYTALLSVLKTTKAASLGNKNNNNFNSNSNITPPVNNNYEETQSTTFKATKISDGWYKIKNPKSGLYLQVRNSKGADSQNVELGDDDSQMWKIKNIGSNYVTLTSSLGDFMLDVCMGDTDDGVNAQIYTSHGEDAQQFVFMETDTKNTYVIGTKN

InterPro domains:
  IPR000772 Ricin B, lectin domain [PF14200] (137-215)
  IPR001000 Glycoside hydrolase family 10 domain [PF00331] (16-93)
  IPR001000 Glycoside hydrolase family 10 domain [PS51760] (1-95)
  IPR017853 Glycoside hydrolase superfamily [SSF51445] (16-98)
  IPR035992 Ricin B-like lectins [SSF50370] (131-228)

Foldseek 3Di:
DADPQADDDDPPLQLDEQAEAWDFDDPQPPPPCSLVVLLVVLLVVVVVLLVDPSHPYYHYRDQELCNDPVHLRRRGHQAHPVSHGGSSVVSSVVSVCPDPVNVPPDDDDPDDDDDDDDDDDDPPPDPDDDPPPFAFDDDDWDKDWAADPPVRFTFFFPPLDPDAFGATDTHDDPFRIWGWDDDDPQKTFTATPSPQWTFFQVVLDPDRHGTTHTHHDPVDQRRIWTWTDDPDPPDTYIGGGD

Organism: NCBI:txid1754191

Radius of gyration: 22.95 Å; chains: 1; bounding box: 57×46×56 Å